Protein AF-0000000068241538 (afdb_homodimer)

Sequence (360 aa):
MLAVTTLAQPYRYSAAIHGCLETLEQGRDFLNTIGDDHYTYVAKPHVSSSIGQHFRHWLDIFHALCAAPNTVDYNQRRRGHPVELSRQVALKEIESLIAWLESDLLQSPQMAIDVVMEVSLSQTESCTFHSTLERELAFAALHANHHFAMAKVVTSLLNVQTPSDFGLAPATATFLRGNAMLAVTTLAQPYRYSAAIHGCLETLEQGRDFLNTIGDDHYTYVAKPHVSSSIGQHFRHWLDIFHALCAAPNTVDYNQRRRGHPVELSRQVALKEIESLIAWLESDLLQSPQMAIDVVMEVSLSQTESCTFHSTLERELAFAALHANHHFAMAKVVTSLLNVQTPSDFGLAPATATFLRGNA

Secondary structure (DSSP, 8-state):
-----------SS-HHHHHHHHHHHHHHHHHTTS-HHHHH---TTT-SS-HHHHHHHHHHHHHHHHT-SSEEETT---TT-GGGT-HHHHHHHHHHHHHHHHSGGG--TT-EEEEEEE--SSS--EEEEEEEHHHHHHHHHHHHHHHHHHHHHHHHHTT----TTTT--HHHHHHHHH--/-----------SS-HHHHHHHHHHHHHHHHHTTS-HHHHH---TTT-SS-HHHHHHHHHHHHHHHHH-SSEEETT---TT-GGGT-HHHHHHHHHHHHHHHHSGGG--TT-EEEEEEE--SSS--EEEEEEEHHHHHHHHHHHHHHHHHHHHHHHHHTT----TTTT--HHHHHHHHH--

Organism: Vibrio cholerae serotype O1 (strain ATCC 39315 / El Tor Inaba N16961) (NCBI:txid243277)

Solvent-accessible surface area (backbone atoms only — not comparable t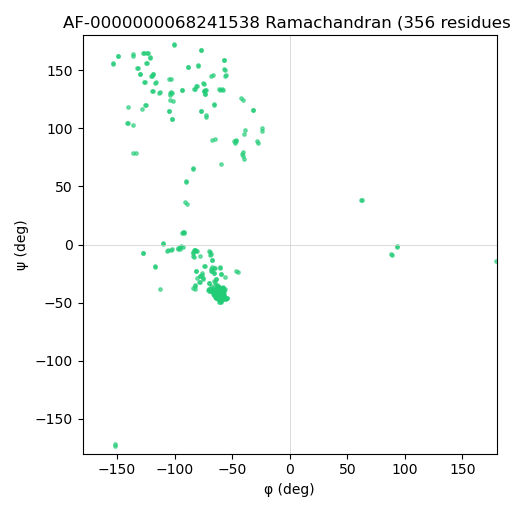o full-atom values): 19480 Å² total; per-residue (Å²): 132,78,79,72,71,75,70,72,76,78,58,99,49,56,64,44,56,48,19,34,47,54,46,48,48,42,53,48,55,49,57,72,63,55,53,59,70,59,32,54,40,55,54,69,88,48,38,92,59,20,40,14,50,40,51,41,56,41,50,35,46,51,51,31,56,72,68,38,85,52,60,27,52,64,67,60,68,70,79,87,42,65,38,32,66,29,65,66,50,41,48,53,50,45,52,52,49,49,53,52,68,71,34,74,82,60,75,55,45,77,39,70,30,33,39,33,38,49,40,23,65,91,47,86,41,75,46,79,29,63,38,19,49,38,43,49,42,45,47,42,36,54,51,35,32,57,40,37,45,53,36,48,31,50,32,40,76,66,72,45,80,69,64,88,64,58,42,64,48,22,56,57,41,41,52,51,60,70,73,96,134,77,79,71,71,75,70,75,76,79,58,99,47,56,64,44,56,47,19,34,47,54,45,47,48,44,53,48,55,50,58,72,64,55,53,57,70,59,32,53,39,56,55,69,88,47,38,92,60,21,40,15,50,41,50,39,56,42,50,34,47,53,50,28,54,72,74,25,78,51,59,24,51,64,67,60,68,69,80,88,42,66,38,33,66,30,64,66,50,42,46,52,50,47,52,52,49,49,52,53,69,71,34,75,82,60,74,53,46,77,38,67,23,35,38,32,38,49,40,23,67,91,47,85,41,75,45,79,32,61,39,19,48,37,45,50,42,44,47,42,36,54,51,36,31,58,41,36,45,53,37,47,31,51,31,40,76,66,72,44,79,69,64,91,64,58,42,63,47,23,56,58,42,41,52,51,60,69,74,96

pLDDT: mean 88.92, std 16.06, range [23.36, 98.81]

Foldseek 3Di:
DPPPPPPPPPPPADPLLVLLLVLLVLLLQQLVQDDLCQQQDAPPPVGDAGLQQLLQLLLLLLVQLLVFPAEGESPDGPPPPCSSRDSVVSNVSSVVSNCSSPDCVCVDQQAKHKYWDADDDVDGDIDIDIDTNSVSSNVSSLSSLVSQVVSVVSCVSVVGDGDPCGSPDPVNVVVVVVVD/DPPPPPPPPPPPADPLLVLLLVLLVLLLQQLVQDDLCQLQDAPPPVGDAGLQQLLQLLLLLLVQCLPDVAEGESPDGPPPPCSSRDSVVSNVSSVVSNVVSPDCVCVDQQAKHKYWDADDDVDGDIDIDIDTNSVSSNVSSLSSLVSQVVSVVSCVSVVGDGDPCGSPDPVNVVVVVVVD

Structure (mmCIF, N/CA/C/O backbone):
data_AF-0000000068241538-model_v1
#
loop_
_entity.id
_entity.type
_entity.pdbx_description
1 polymer 'DinB-like domain-containing protein'
#
loop_
_atom_site.group_PDB
_atom_site.id
_atom_site.type_symbol
_atom_site.label_atom_id
_atom_site.label_alt_id
_atom_site.label_comp_id
_atom_site.label_asym_id
_atom_site.label_entity_id
_atom_site.label_seq_id
_atom_site.pdbx_PDB_ins_code
_atom_site.Cartn_x
_atom_site.Cartn_y
_atom_site.Cartn_z
_atom_site.occupancy
_atom_site.B_iso_or_equiv
_atom_site.auth_seq_id
_atom_site.auth_comp_id
_atom_site.auth_asym_id
_atom_site.auth_atom_id
_atom_site.pdbx_PDB_model_num
ATOM 1 N N . MET A 1 1 ? -15.859 28.203 -30.297 1 23.36 1 MET A N 1
ATOM 2 C CA . MET A 1 1 ? -16.5 27.016 -29.719 1 23.36 1 MET A CA 1
ATOM 3 C C . MET A 1 1 ? -15.891 26.672 -28.375 1 23.36 1 MET A C 1
ATOM 5 O O . MET A 1 1 ? -14.703 26.359 -28.281 1 23.36 1 MET A O 1
ATOM 9 N N . LEU A 1 2 ? -16.438 27.203 -27.266 1 24.22 2 LEU A N 1
ATOM 10 C CA . LEU A 1 2 ? -15.906 27.203 -25.891 1 24.22 2 LEU A CA 1
ATOM 11 C C . LEU A 1 2 ? -15.898 25.797 -25.312 1 24.22 2 LEU A C 1
ATOM 13 O O . LEU A 1 2 ? -16.906 25.078 -25.391 1 24.22 2 LEU A O 1
ATOM 17 N N . ALA A 1 3 ? -14.836 25.109 -25.516 1 27.05 3 ALA A N 1
ATOM 18 C CA . ALA A 1 3 ? -14.719 23.75 -25 1 27.05 3 ALA A CA 1
ATOM 19 C C . ALA A 1 3 ? -15.289 23.656 -23.578 1 27.05 3 ALA A C 1
ATOM 21 O O . ALA A 1 3 ? -14.797 24.312 -22.656 1 27.05 3 ALA A O 1
ATOM 22 N N . VAL A 1 4 ? -16.641 23.609 -23.484 1 28.16 4 VAL A N 1
ATOM 23 C CA . VAL A 1 4 ? -17.359 23.422 -22.219 1 28.16 4 VAL A CA 1
ATOM 24 C C . VAL A 1 4 ? -16.75 22.25 -21.453 1 28.16 4 VAL A C 1
ATOM 26 O O . VAL A 1 4 ? -16.656 21.141 -21.969 1 28.16 4 VAL A O 1
ATOM 29 N N . THR A 1 5 ? -15.734 22.516 -20.625 1 31.16 5 THR A N 1
ATOM 30 C CA . THR A 1 5 ? -15.148 21.609 -19.656 1 31.16 5 THR A CA 1
ATOM 31 C C . THR A 1 5 ? -16.234 20.812 -18.953 1 31.16 5 THR A C 1
ATOM 33 O O . THR A 1 5 ? -17.172 21.375 -18.391 1 31.16 5 THR A O 1
ATOM 36 N N . THR A 1 6 ? -16.797 19.812 -19.625 1 34.31 6 THR A N 1
ATOM 37 C CA . THR A 1 6 ? -17.812 18.953 -19.031 1 34.31 6 THR A CA 1
ATOM 38 C C . THR A 1 6 ? -17.625 18.859 -17.516 1 34.31 6 THR A C 1
ATOM 40 O O . THR A 1 6 ? -16.562 18.484 -17.031 1 34.31 6 THR A O 1
ATOM 43 N N . LEU A 1 7 ? -18.188 19.703 -16.766 1 34.34 7 LEU A N 1
ATOM 44 C CA . LEU A 1 7 ? -18.25 19.812 -15.312 1 34.34 7 LEU A CA 1
ATOM 45 C C . LEU A 1 7 ? -18.406 18.453 -14.656 1 34.34 7 LEU A C 1
ATOM 47 O O . LEU A 1 7 ? -19.188 17.625 -15.125 1 34.34 7 LEU A O 1
ATOM 51 N N . ALA A 1 8 ? -17.406 17.859 -14.18 1 39.88 8 ALA A N 1
ATOM 52 C CA . ALA A 1 8 ? -17.453 16.719 -13.266 1 39.88 8 ALA A CA 1
ATOM 53 C C . ALA A 1 8 ? -18.766 16.688 -12.5 1 39.88 8 ALA A C 1
ATOM 55 O O . ALA A 1 8 ? -19.234 17.719 -12.008 1 39.88 8 ALA A O 1
ATOM 56 N N . GLN A 1 9 ? -19.781 15.984 -12.789 1 44.44 9 GLN A N 1
ATOM 57 C CA . GLN A 1 9 ? -21 15.867 -11.992 1 44.44 9 GLN A CA 1
ATOM 58 C C . GLN A 1 9 ? -20.703 15.992 -10.5 1 44.44 9 GLN A C 1
ATOM 60 O O . GLN A 1 9 ? -19.719 15.414 -10.016 1 44.44 9 GLN A O 1
ATOM 65 N N . PRO A 1 10 ? -21.156 16.969 -9.734 1 51.53 10 PRO A N 1
ATOM 66 C CA . PRO A 1 10 ? -20.953 17.234 -8.305 1 51.53 10 PRO A CA 1
ATOM 67 C C . PRO A 1 10 ? -21.156 15.992 -7.441 1 51.53 10 PRO A C 1
ATOM 69 O O . PRO A 1 10 ? -22.141 15.273 -7.609 1 51.53 10 PRO A O 1
ATOM 72 N N . TYR A 1 11 ? -20.156 15.227 -7.215 1 57.47 11 TYR A N 1
ATOM 73 C CA . TYR A 1 11 ? -20.328 14.141 -6.254 1 57.47 11 TYR A CA 1
ATOM 74 C C . TYR A 1 11 ? -21.109 14.609 -5.035 1 57.47 11 TYR A C 1
ATOM 76 O O . TYR A 1 11 ? -21 15.766 -4.621 1 57.47 11 TYR A O 1
ATOM 84 N N . ARG A 1 12 ? -22.172 13.906 -4.711 1 67.88 12 ARG A N 1
ATOM 85 C CA . ARG A 1 12 ? -22.859 14.141 -3.443 1 67.88 12 ARG A CA 1
ATOM 86 C C . ARG A 1 12 ? -21.875 14.227 -2.291 1 67.88 12 ARG A C 1
ATOM 88 O O . ARG A 1 12 ? -22.109 14.938 -1.311 1 67.88 12 ARG A O 1
ATOM 95 N N . TYR A 1 13 ? -20.656 13.555 -2.621 1 80.69 13 TYR A N 1
ATOM 96 C CA . TYR A 1 13 ? -19.625 13.484 -1.597 1 80.69 13 TYR A CA 1
ATOM 97 C C . TYR A 1 13 ? -18.312 14.07 -2.105 1 80.69 13 TYR A C 1
ATOM 99 O O . TYR A 1 13 ? -18.172 14.359 -3.297 1 80.69 13 TYR A O 1
ATOM 107 N N . SER A 1 14 ? -17.453 14.336 -1.224 1 86.06 14 SER A N 1
ATOM 108 C CA . SER A 1 14 ? -16.125 14.781 -1.662 1 86.06 14 SER A CA 1
ATOM 109 C C . SER A 1 14 ? -15.477 13.75 -2.582 1 86.06 14 SER A C 1
ATOM 111 O O . SER A 1 14 ? -15.875 12.586 -2.596 1 86.06 14 SER A O 1
ATOM 113 N N . ALA A 1 15 ? -14.531 14.117 -3.371 1 88.94 15 ALA A N 1
ATOM 114 C CA . ALA A 1 15 ? -13.82 13.227 -4.293 1 88.94 15 ALA A CA 1
ATOM 115 C C . ALA A 1 15 ? -13.141 12.094 -3.539 1 88.94 15 ALA A C 1
ATOM 117 O O . ALA A 1 15 ? -13.125 10.953 -4.008 1 88.94 15 ALA A O 1
ATOM 118 N N . ALA A 1 16 ? -12.562 12.391 -2.373 1 91 16 ALA A N 1
ATOM 119 C CA . ALA A 1 16 ? -11.898 11.383 -1.556 1 91 16 ALA A CA 1
ATOM 120 C C . ALA A 1 16 ? -12.883 10.312 -1.095 1 91 16 ALA A C 1
ATOM 122 O O . ALA A 1 16 ? -12.586 9.117 -1.146 1 91 16 ALA A O 1
ATOM 123 N N . ILE A 1 17 ? -14.039 10.758 -0.678 1 92.94 17 ILE A N 1
ATOM 124 C CA . ILE A 1 17 ? -15.07 9.836 -0.225 1 92.94 17 ILE A CA 1
ATOM 125 C C . ILE A 1 17 ? -15.57 9 -1.4 1 92.94 17 ILE A C 1
ATOM 127 O O . ILE A 1 17 ? -15.75 7.785 -1.273 1 92.94 17 ILE A O 1
ATOM 131 N N . HIS A 1 18 ? -15.75 9.625 -2.471 1 93.12 18 HIS A N 1
ATOM 132 C CA . HIS A 1 18 ? -16.172 8.906 -3.666 1 93.12 18 HIS A CA 1
ATOM 133 C C . HIS A 1 18 ? -15.18 7.816 -4.039 1 93.12 18 HIS A C 1
ATOM 135 O O . HIS A 1 18 ? -15.57 6.691 -4.359 1 93.12 18 HIS A O 1
ATOM 141 N N . GLY A 1 19 ? -13.883 8.133 -4.043 1 94.19 19 GLY A N 1
ATOM 142 C CA . GLY A 1 19 ? -12.844 7.148 -4.305 1 94.19 19 GLY A CA 1
ATOM 143 C C . GLY A 1 19 ? -12.891 5.969 -3.352 1 94.19 19 GLY A C 1
ATOM 144 O O . GLY A 1 19 ? -12.711 4.824 -3.766 1 94.19 19 GLY A O 1
ATOM 145 N N . CYS A 1 20 ? -13.172 6.219 -2.105 1 95.25 20 CYS A N 1
ATOM 146 C CA . CYS A 1 20 ? -13.297 5.16 -1.111 1 95.25 20 CYS A CA 1
ATOM 147 C C . CYS A 1 20 ? -14.484 4.254 -1.424 1 95.25 20 CYS A C 1
ATOM 149 O O . CYS A 1 20 ? -14.375 3.031 -1.327 1 95.25 20 CYS A O 1
ATOM 151 N N . LEU A 1 21 ? -15.562 4.926 -1.797 1 96 21 LEU A N 1
ATOM 152 C CA . LEU A 1 21 ? -16.75 4.156 -2.129 1 96 21 LEU A CA 1
ATOM 153 C C . LEU A 1 21 ? -16.484 3.227 -3.309 1 96 21 LEU A C 1
ATOM 155 O O . LEU A 1 21 ? -16.859 2.051 -3.27 1 96 21 LEU A O 1
ATOM 159 N N . GLU A 1 22 ? -15.836 3.691 -4.293 1 96.38 22 GLU A N 1
ATOM 160 C CA . GLU A 1 22 ? -15.5 2.863 -5.445 1 96.38 22 GLU A CA 1
ATOM 161 C C . GLU A 1 22 ? -14.617 1.687 -5.039 1 96.38 22 GLU A C 1
ATOM 163 O O . GLU A 1 22 ? -14.797 0.57 -5.531 1 96.38 22 GLU A O 1
ATOM 168 N N . THR A 1 23 ? -13.656 1.946 -4.168 1 97.31 23 THR A N 1
ATOM 169 C CA . THR A 1 23 ? -12.75 0.906 -3.699 1 97.31 23 THR A CA 1
ATOM 170 C C . THR A 1 23 ? -13.508 -0.166 -2.922 1 97.31 23 THR A C 1
ATOM 172 O O . THR A 1 23 ? -13.312 -1.361 -3.15 1 97.31 23 THR A O 1
ATOM 175 N N . LEU A 1 24 ? -14.398 0.297 -2.018 1 97.81 24 LEU A N 1
ATOM 176 C CA . LEU A 1 24 ? -15.18 -0.646 -1.23 1 97.81 24 LEU A CA 1
ATOM 177 C C . LEU A 1 24 ? -16.094 -1.475 -2.129 1 97.81 24 LEU A C 1
ATOM 179 O O . LEU A 1 24 ? -16.25 -2.682 -1.925 1 97.81 24 LEU A O 1
ATOM 183 N N . GLU A 1 25 ? -16.609 -0.883 -3.109 1 96.81 25 GLU A N 1
ATOM 184 C CA . GLU A 1 25 ? -17.484 -1.581 -4.055 1 96.81 25 GLU A CA 1
ATOM 185 C C . GLU A 1 25 ? -16.703 -2.615 -4.859 1 96.81 25 GLU A C 1
ATOM 187 O O . GLU A 1 25 ? -17.203 -3.705 -5.137 1 96.81 25 GLU A O 1
ATOM 192 N N . GLN A 1 26 ? -15.5 -2.33 -5.266 1 96.56 26 GLN A N 1
ATOM 193 C CA . GLN A 1 26 ? -14.641 -3.311 -5.918 1 96.56 26 GLN A CA 1
ATOM 194 C C . GLN A 1 26 ? -14.438 -4.539 -5.039 1 96.56 26 GLN A C 1
ATOM 196 O O . GLN A 1 26 ? -14.5 -5.672 -5.52 1 96.56 26 GLN A O 1
ATOM 201 N N . GLY A 1 27 ? -14.156 -4.223 -3.742 1 97.75 27 GLY A N 1
ATOM 202 C CA . GLY A 1 27 ? -13.992 -5.332 -2.814 1 97.75 27 GLY A CA 1
ATOM 203 C C . GLY A 1 27 ? -15.234 -6.203 -2.699 1 97.75 27 GLY A C 1
ATOM 204 O O . GLY A 1 27 ? -15.133 -7.43 -2.721 1 97.75 27 GLY A O 1
ATOM 205 N N . ARG A 1 28 ? -16.359 -5.5 -2.592 1 97.69 28 ARG A N 1
ATOM 206 C CA . ARG A 1 28 ? -17.625 -6.211 -2.506 1 97.69 28 ARG A CA 1
ATOM 207 C C . ARG A 1 28 ? -17.844 -7.078 -3.74 1 97.69 28 ARG A C 1
ATOM 209 O O . ARG A 1 28 ? -18.188 -8.258 -3.623 1 97.69 28 ARG A O 1
ATOM 216 N N . ASP A 1 29 ? -17.672 -6.539 -4.898 1 96.62 29 ASP A N 1
ATOM 217 C CA . ASP A 1 29 ? -17.891 -7.254 -6.148 1 96.62 29 ASP A CA 1
ATOM 218 C C . ASP A 1 29 ? -16.938 -8.438 -6.285 1 96.62 29 ASP A C 1
ATOM 220 O O . ASP A 1 29 ? -17.344 -9.516 -6.742 1 96.62 29 ASP A O 1
ATOM 224 N N . PHE A 1 30 ? -15.758 -8.258 -5.922 1 98 30 PHE A N 1
ATOM 225 C CA . PHE A 1 30 ? -14.758 -9.32 -5.957 1 98 30 PHE A CA 1
ATOM 226 C C . PHE A 1 30 ? -15.18 -10.492 -5.078 1 98 30 PHE A C 1
ATOM 228 O O . PHE A 1 30 ? -15.102 -11.648 -5.5 1 98 30 PHE A O 1
ATOM 235 N N . LEU A 1 31 ? -15.633 -10.188 -3.836 1 97.88 31 LEU A N 1
ATOM 236 C CA . LEU A 1 31 ? -16.016 -11.242 -2.895 1 97.88 31 LEU A CA 1
ATOM 237 C C . LEU A 1 31 ? -17.141 -12.094 -3.457 1 97.88 31 LEU A C 1
ATOM 239 O O . LEU A 1 31 ? -17.25 -13.281 -3.145 1 97.88 31 LEU A O 1
ATOM 243 N N . ASN A 1 32 ? -17.891 -11.484 -4.332 1 95.75 32 ASN A N 1
ATOM 244 C CA . ASN A 1 32 ? -19.031 -12.195 -4.918 1 95.75 32 ASN A CA 1
ATOM 245 C C . ASN A 1 32 ? -18.594 -13.102 -6.066 1 95.75 32 ASN A C 1
ATOM 247 O O . ASN A 1 32 ? -19.375 -13.922 -6.543 1 95.75 32 ASN A O 1
ATOM 251 N N . THR A 1 33 ? -17.359 -13.055 -6.453 1 95.56 33 THR A N 1
ATOM 252 C CA . THR A 1 33 ? -16.875 -13.844 -7.578 1 95.56 33 THR A CA 1
ATOM 253 C C . THR A 1 33 ? -16.094 -15.07 -7.09 1 95.56 33 THR A C 1
ATOM 255 O O . THR A 1 33 ? -15.727 -15.93 -7.883 1 95.56 33 THR A O 1
ATOM 258 N N . ILE A 1 34 ? -15.898 -15.195 -5.809 1 97.06 34 ILE A N 1
ATOM 259 C CA . ILE A 1 34 ? -15.109 -16.312 -5.301 1 97.06 34 ILE A CA 1
ATOM 260 C C . ILE A 1 34 ? -15.898 -17.062 -4.234 1 97.06 34 ILE A C 1
ATOM 262 O O . ILE A 1 34 ? -16.922 -16.578 -3.75 1 97.06 34 ILE A O 1
ATOM 266 N N . GLY A 1 35 ? -15.414 -18.297 -3.91 1 95.25 35 GLY A N 1
ATOM 267 C CA . GLY A 1 35 ? -16 -19.078 -2.836 1 95.25 35 GLY A CA 1
ATOM 268 C C . GLY A 1 35 ? -15.211 -19.016 -1.545 1 95.25 35 GLY A C 1
ATOM 269 O O . GLY A 1 35 ? -14.148 -18.391 -1.497 1 95.25 35 GLY A O 1
ATOM 270 N N . ASP A 1 36 ? -15.758 -19.562 -0.493 1 94.12 36 ASP A N 1
ATOM 271 C CA . ASP A 1 36 ? -15.117 -19.531 0.82 1 94.12 36 ASP A CA 1
ATOM 272 C C . ASP A 1 36 ? -13.789 -20.281 0.798 1 94.12 36 ASP A C 1
ATOM 274 O O . ASP A 1 36 ? -12.852 -19.922 1.507 1 94.12 36 ASP A O 1
ATOM 278 N N . ASP A 1 37 ? -13.719 -21.344 0.023 1 96.5 37 ASP A N 1
ATOM 279 C CA . ASP A 1 37 ? -12.484 -22.109 -0.085 1 96.5 37 ASP A CA 1
ATOM 280 C C . ASP A 1 37 ? -11.367 -21.25 -0.684 1 96.5 37 ASP A C 1
ATOM 282 O O . ASP A 1 37 ? -10.203 -21.359 -0.276 1 96.5 37 ASP A O 1
ATOM 286 N N . HIS A 1 38 ? -11.711 -20.391 -1.629 1 97.75 38 HIS A N 1
ATOM 287 C CA . HIS A 1 38 ? -10.75 -19.453 -2.201 1 97.75 38 HIS A CA 1
ATOM 288 C C . HIS A 1 38 ? -10.336 -18.406 -1.187 1 97.75 38 HIS A C 1
ATOM 290 O O . HIS A 1 38 ? -9.156 -18.062 -1.08 1 97.75 38 HIS A O 1
ATOM 296 N N . TYR A 1 39 ? -11.328 -17.984 -0.439 1 98.56 39 TYR A N 1
ATOM 297 C CA . TYR A 1 39 ? -11.172 -16.875 0.499 1 98.56 39 TYR A CA 1
ATOM 298 C C . TYR A 1 39 ? -10.164 -17.234 1.592 1 98.56 39 TYR A C 1
ATOM 300 O O . TYR A 1 39 ? -9.43 -16.375 2.066 1 98.56 39 TYR A O 1
ATOM 308 N N . THR A 1 40 ? -10.039 -18.516 1.949 1 98.31 40 THR A N 1
ATOM 309 C CA . THR A 1 40 ? -9.211 -18.922 3.08 1 98.31 40 THR A CA 1
ATOM 310 C C . THR A 1 40 ? -7.969 -19.656 2.6 1 98.31 40 THR A C 1
ATOM 312 O O . THR A 1 40 ? -7.117 -20.047 3.404 1 98.31 40 THR A O 1
ATOM 315 N N . TYR A 1 41 ? -7.828 -19.797 1.359 1 98.12 41 TYR A N 1
ATOM 316 C CA . TYR A 1 41 ? -6.719 -20.547 0.783 1 98.12 41 TYR A CA 1
ATOM 317 C C . TYR A 1 41 ? -5.422 -19.766 0.873 1 98.12 41 TYR A C 1
ATOM 319 O O . TYR A 1 41 ? -5.387 -18.578 0.546 1 98.12 41 TYR A O 1
ATOM 327 N N . VAL A 1 42 ? -4.395 -20.344 1.312 1 97.5 42 VAL A N 1
ATOM 328 C CA . VAL A 1 42 ? -3.059 -19.766 1.276 1 97.5 42 VAL A CA 1
ATOM 329 C C . VAL A 1 42 ? -2.236 -20.422 0.173 1 97.5 42 VAL A C 1
ATOM 331 O O . VAL A 1 42 ? -1.941 -21.625 0.241 1 97.5 42 VAL A O 1
ATOM 334 N N . ALA A 1 43 ? -1.863 -19.688 -0.825 1 95.88 43 ALA A N 1
ATOM 335 C CA . ALA A 1 43 ? -1.173 -20.203 -2.004 1 95.88 43 ALA A CA 1
ATOM 336 C C . ALA A 1 43 ? 0.329 -20.312 -1.756 1 95.88 43 ALA A C 1
ATOM 338 O O . ALA A 1 43 ? 1.127 -19.703 -2.465 1 95.88 43 ALA A O 1
ATOM 339 N N . LYS A 1 44 ? 0.77 -21.156 -0.863 1 94.5 44 LYS A N 1
ATOM 340 C CA . LYS A 1 44 ? 2.184 -21.422 -0.605 1 94.5 44 LYS A CA 1
ATOM 341 C C . LYS A 1 44 ? 2.842 -22.109 -1.793 1 94.5 44 LYS A C 1
ATOM 343 O O . LYS A 1 44 ? 2.215 -22.938 -2.463 1 94.5 44 LYS A O 1
ATOM 348 N N . PRO A 1 45 ? 4.113 -21.75 -1.973 1 94.19 45 PRO A N 1
ATOM 349 C CA . PRO A 1 45 ? 5.008 -20.859 -1.225 1 94.19 45 PRO A CA 1
ATOM 350 C C . PRO A 1 45 ? 4.992 -19.422 -1.75 1 94.19 45 PRO A C 1
ATOM 352 O O . PRO A 1 45 ? 5.797 -18.594 -1.318 1 94.19 45 PRO A O 1
ATOM 355 N N . HIS A 1 46 ? 4.055 -19.094 -2.645 1 94.75 46 HIS A N 1
ATOM 356 C CA . HIS A 1 46 ? 4.137 -17.844 -3.393 1 94.75 46 HIS A CA 1
ATOM 357 C C . HIS A 1 46 ? 3.604 -16.688 -2.572 1 94.75 46 HIS A C 1
ATOM 359 O O . HIS A 1 46 ? 4.086 -15.555 -2.699 1 94.75 46 HIS A O 1
ATOM 365 N N . VAL A 1 47 ? 2.572 -16.984 -1.786 1 93.62 47 VAL A N 1
ATOM 366 C CA . VAL A 1 47 ? 2.045 -15.984 -0.871 1 93.62 47 VAL A CA 1
ATOM 367 C C . VAL A 1 47 ? 1.865 -16.594 0.518 1 93.62 47 VAL A C 1
ATOM 369 O O . VAL A 1 47 ? 1.64 -17.797 0.65 1 93.62 47 VAL A O 1
ATOM 372 N N . SER A 1 48 ? 1.978 -15.703 1.533 1 92.56 48 SER A N 1
ATOM 373 C CA . SER A 1 48 ? 1.976 -16.219 2.896 1 92.56 48 SER A CA 1
ATOM 374 C C . SER A 1 48 ? 0.652 -15.938 3.598 1 92.56 48 SER A C 1
ATOM 376 O O . SER A 1 48 ? 0.427 -16.391 4.723 1 92.56 48 SER A O 1
ATOM 378 N N . SER A 1 49 ? -0.219 -15.227 2.973 1 95.75 49 SER A N 1
ATOM 379 C CA . SER A 1 49 ? -1.5 -14.867 3.57 1 95.75 49 SER A CA 1
ATOM 380 C C . SER A 1 49 ? -2.658 -15.18 2.629 1 95.75 49 SER A C 1
ATOM 382 O O . SER A 1 49 ? -2.5 -15.133 1.406 1 95.75 49 SER A O 1
ATOM 384 N N . SER A 1 50 ? -3.799 -15.547 3.191 1 98.25 50 SER A N 1
ATOM 385 C CA . SER A 1 50 ? -5.008 -15.789 2.412 1 98.25 50 SER A CA 1
ATOM 386 C C . SER A 1 50 ? -5.672 -14.484 1.993 1 98.25 50 SER A C 1
ATOM 388 O O . SER A 1 50 ? -5.309 -13.414 2.486 1 98.25 50 SER A O 1
ATOM 390 N N . ILE A 1 51 ? -6.602 -14.625 1.084 1 98.62 51 ILE A N 1
ATOM 391 C CA . ILE A 1 51 ? -7.41 -13.477 0.694 1 98.62 51 ILE A CA 1
ATOM 392 C C . ILE A 1 51 ? -8.109 -12.898 1.922 1 98.62 51 ILE A C 1
ATOM 394 O O . ILE A 1 51 ? -8.148 -11.68 2.111 1 98.62 51 ILE A O 1
ATOM 398 N N . GLY A 1 52 ? -8.664 -13.758 2.744 1 98.81 52 GLY A N 1
ATOM 399 C CA . GLY A 1 52 ? -9.336 -13.32 3.957 1 98.81 52 GLY A CA 1
ATOM 400 C C . GLY A 1 52 ? -8.445 -12.508 4.875 1 98.81 52 GLY A C 1
ATOM 401 O O . GLY A 1 52 ? -8.875 -11.492 5.434 1 98.81 52 GLY A O 1
ATOM 402 N N . GLN A 1 53 ? -7.207 -12.922 5.051 1 98.19 53 GLN A N 1
ATOM 403 C CA . GLN A 1 53 ? -6.254 -12.188 5.879 1 98.19 53 GLN A CA 1
ATOM 404 C C . GLN A 1 53 ? -5.93 -10.828 5.277 1 98.19 53 GLN A C 1
ATOM 406 O O . GLN A 1 53 ? -5.781 -9.836 6 1 98.19 53 GLN A O 1
ATOM 411 N N . HIS A 1 54 ? -5.797 -10.727 3.992 1 98.31 54 HIS A N 1
ATOM 412 C CA . HIS A 1 54 ? -5.598 -9.453 3.314 1 98.31 54 HIS A CA 1
ATOM 413 C C . HIS A 1 54 ? -6.805 -8.539 3.5 1 98.31 54 HIS A C 1
ATOM 415 O O . HIS A 1 54 ? -6.648 -7.34 3.74 1 98.31 54 HIS A O 1
ATOM 421 N N . PHE A 1 55 ? -8.039 -9.086 3.395 1 98.81 55 PHE A N 1
ATOM 422 C CA . PHE A 1 55 ? -9.242 -8.281 3.58 1 98.81 55 PHE A CA 1
ATOM 423 C C . PHE A 1 55 ? -9.344 -7.777 5.016 1 98.81 55 PHE A C 1
ATOM 425 O O . PHE A 1 55 ? -9.664 -6.613 5.246 1 98.81 55 PHE A O 1
ATOM 432 N N . ARG A 1 56 ? -9.047 -8.664 5.957 1 98.5 56 ARG A N 1
ATOM 433 C CA . ARG A 1 56 ? -9.016 -8.195 7.34 1 98.5 56 ARG A CA 1
ATOM 434 C C . ARG A 1 56 ? -8.086 -6.996 7.492 1 98.5 56 ARG A C 1
ATOM 436 O O . ARG A 1 56 ? -8.438 -6.004 8.133 1 98.5 56 ARG A O 1
ATOM 443 N N . HIS A 1 57 ? -6.93 -7.098 6.93 1 97.75 57 HIS A N 1
ATOM 444 C CA . HIS A 1 57 ? -5.883 -6.098 7.109 1 97.75 57 HIS A CA 1
ATOM 445 C C . HIS A 1 57 ? -6.328 -4.73 6.609 1 97.75 57 HIS A C 1
ATOM 447 O O . HIS A 1 57 ? -6.195 -3.73 7.32 1 97.75 57 HIS A O 1
ATOM 453 N N . TRP A 1 58 ? -6.875 -4.645 5.383 1 98.25 58 TRP A N 1
ATOM 454 C CA . TRP A 1 58 ? -7.23 -3.316 4.898 1 98.25 58 TRP A CA 1
ATOM 455 C C . TRP A 1 58 ? -8.547 -2.846 5.516 1 98.25 58 TRP A C 1
ATOM 457 O O . TRP A 1 58 ? -8.742 -1.646 5.73 1 98.25 58 TRP A O 1
ATOM 467 N N . LEU A 1 59 ? -9.5 -3.723 5.824 1 98.62 59 LEU A N 1
ATOM 468 C CA . LEU A 1 59 ? -10.711 -3.346 6.539 1 98.62 59 LEU A CA 1
ATOM 469 C C . LEU A 1 59 ? -10.383 -2.744 7.898 1 98.62 59 LEU A C 1
ATOM 471 O O . LEU A 1 59 ? -11.039 -1.802 8.344 1 98.62 59 LEU A O 1
ATOM 475 N N . ASP A 1 60 ? -9.375 -3.264 8.578 1 97.69 60 ASP A N 1
ATOM 476 C CA . ASP A 1 60 ? -8.953 -2.752 9.875 1 97.69 60 ASP A CA 1
ATOM 477 C C 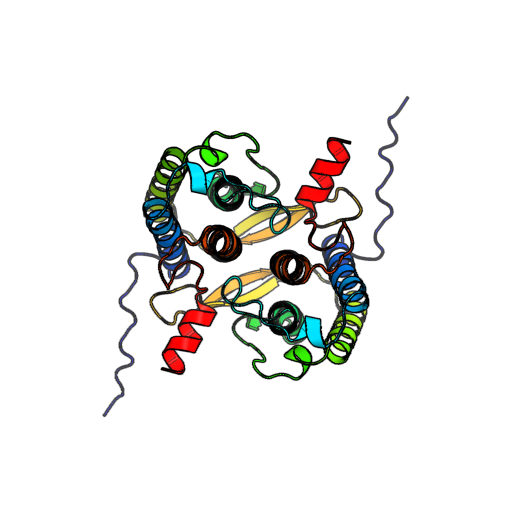. ASP A 1 60 ? -8.578 -1.275 9.789 1 97.69 60 ASP A C 1
ATOM 479 O O . ASP A 1 60 ? -8.789 -0.516 10.734 1 97.69 60 ASP A O 1
ATOM 483 N N . ILE A 1 61 ? -7.957 -0.858 8.719 1 97.31 61 ILE A N 1
ATOM 484 C CA . ILE A 1 61 ? -7.586 0.539 8.516 1 97.31 61 ILE A CA 1
ATOM 485 C C . ILE A 1 61 ? -8.844 1.404 8.477 1 97.31 61 ILE A C 1
ATOM 487 O O . ILE A 1 61 ? -8.922 2.432 9.156 1 97.31 61 ILE A O 1
ATOM 491 N N . PHE A 1 62 ? -9.883 0.993 7.711 1 96.81 62 PHE A N 1
ATOM 492 C CA . PHE A 1 62 ? -11.133 1.729 7.637 1 96.81 62 PHE A CA 1
ATOM 493 C C . PHE A 1 62 ? -11.828 1.758 8.992 1 96.81 62 PHE A C 1
ATOM 495 O O . PHE A 1 62 ? -12.375 2.787 9.398 1 96.81 62 PHE A O 1
ATOM 502 N N . HIS A 1 63 ? -11.781 0.626 9.688 1 96.12 63 HIS A N 1
ATOM 503 C CA . HIS A 1 63 ? -12.406 0.571 11.008 1 96.12 63 HIS A CA 1
ATOM 504 C C . HIS A 1 63 ? -11.727 1.529 11.977 1 96.12 63 HIS A C 1
ATOM 506 O O . HIS A 1 63 ? -12.391 2.16 12.805 1 96.12 63 HIS A O 1
ATOM 512 N N . ALA A 1 64 ? -10.414 1.577 11.898 1 95.44 64 ALA A N 1
ATOM 513 C CA . ALA A 1 64 ? -9.68 2.512 12.75 1 95.44 64 ALA A CA 1
ATOM 514 C C . ALA A 1 64 ? -10.094 3.953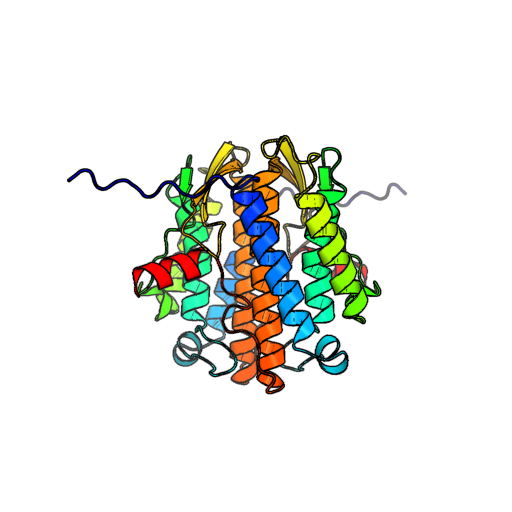 12.461 1 95.44 64 ALA A C 1
ATOM 516 O O . ALA A 1 64 ? -10.242 4.758 13.391 1 95.44 64 ALA A O 1
ATOM 517 N N . LEU A 1 65 ? -10.344 4.293 11.195 1 93.88 65 LEU A N 1
ATOM 518 C CA . LEU A 1 65 ? -10.766 5.633 10.805 1 93.88 65 LEU A CA 1
ATOM 519 C C . LEU A 1 65 ? -12.188 5.922 11.281 1 93.88 65 LEU A C 1
ATOM 521 O O . LEU A 1 65 ? -12.484 7.031 11.727 1 93.88 65 LEU A O 1
ATOM 525 N N . CYS A 1 66 ? -13.016 4.926 11.211 1 89.69 66 CYS A N 1
ATOM 526 C CA . CYS A 1 66 ? -14.406 5.062 11.641 1 89.69 66 CYS A CA 1
ATOM 527 C C . CYS A 1 66 ? -14.492 5.336 13.133 1 89.69 66 CYS A C 1
ATOM 529 O O . CYS A 1 66 ? -15.352 6.09 13.586 1 89.69 66 CYS A O 1
ATOM 531 N N . ALA A 1 67 ? -13.57 4.723 13.773 1 83.31 67 ALA A N 1
ATOM 532 C CA . ALA A 1 67 ? -13.609 4.844 15.234 1 83.31 67 ALA A CA 1
ATOM 533 C C . ALA A 1 67 ? -13.008 6.172 15.688 1 83.31 67 ALA A C 1
ATOM 535 O O . ALA A 1 67 ? -13.07 6.52 16.875 1 83.31 67 ALA A O 1
ATOM 536 N N . ALA A 1 68 ? -12.391 7.102 14.891 1 65.88 68 ALA A N 1
ATOM 537 C CA . ALA A 1 68 ? -11.398 8.164 15.008 1 65.88 68 ALA A CA 1
ATOM 538 C C . ALA A 1 68 ? -11.852 9.227 16 1 65.88 68 ALA A C 1
ATOM 540 O O . ALA A 1 68 ? -12.523 10.195 15.633 1 65.88 68 ALA A O 1
ATOM 541 N N . PRO A 1 69 ? -12.031 9.383 17.125 1 66.81 69 PRO A N 1
ATOM 542 C CA . PRO A 1 69 ? -12.289 10.633 17.844 1 66.81 69 PRO A CA 1
ATOM 543 C C . PRO A 1 69 ? -11.195 11.672 17.625 1 66.81 69 PRO A C 1
ATOM 545 O O . PRO A 1 69 ? -11.492 12.852 17.391 1 66.81 69 PRO A O 1
ATOM 548 N N . ASN A 1 70 ? -9.992 11.727 17.375 1 86.25 70 ASN A N 1
ATOM 549 C CA . ASN A 1 70 ? -8.922 12.695 17.141 1 86.25 70 ASN A CA 1
ATOM 550 C C . ASN A 1 70 ? -7.59 12 16.891 1 86.25 70 ASN A C 1
ATOM 552 O O . ASN A 1 70 ? -6.688 12.586 16.281 1 86.25 70 ASN A O 1
ATOM 556 N N . THR A 1 71 ? -7.531 10.594 17.234 1 93.94 71 THR A N 1
ATOM 557 C CA . THR A 1 71 ? -6.301 9.836 17.062 1 93.94 71 THR A CA 1
ATOM 558 C C . THR A 1 71 ? -6.602 8.43 16.531 1 93.94 71 THR A C 1
ATOM 560 O O . THR A 1 71 ? -7.301 7.656 17.188 1 93.94 71 THR A O 1
ATOM 563 N N . VAL A 1 72 ? -6.102 8.133 15.367 1 95.75 72 VAL A N 1
ATOM 564 C CA . VAL A 1 72 ? -6.32 6.848 14.703 1 95.75 72 VAL A CA 1
ATOM 565 C C . VAL A 1 72 ? -5.094 5.957 14.883 1 95.75 72 VAL A C 1
ATOM 567 O O . VAL A 1 72 ? -3.988 6.324 14.477 1 95.75 72 VAL A O 1
ATOM 570 N N . ASP A 1 73 ? -5.258 4.746 15.438 1 95.31 73 ASP A N 1
ATOM 571 C CA . ASP A 1 73 ? -4.156 3.807 15.625 1 95.31 73 ASP A CA 1
ATOM 572 C C . ASP A 1 73 ? -4.184 2.709 14.562 1 95.31 73 ASP A C 1
ATOM 574 O O . ASP A 1 73 ? -5 1.788 14.641 1 95.31 73 ASP A O 1
ATOM 578 N N . TYR A 1 74 ? -3.24 2.779 13.641 1 95.44 74 TYR A N 1
ATOM 579 C CA . TYR A 1 74 ? -3.199 1.821 12.539 1 95.44 74 TYR A CA 1
ATOM 580 C C . TYR A 1 74 ? -2.504 0.534 12.969 1 95.44 74 TYR A C 1
ATOM 582 O O . TYR A 1 74 ? -2.48 -0.443 12.211 1 95.44 74 TYR A O 1
ATOM 590 N N . ASN A 1 75 ? -1.993 0.5 14.141 1 91.31 75 ASN A N 1
ATOM 591 C CA . ASN A 1 75 ? -1.311 -0.702 14.609 1 91.31 75 ASN A CA 1
ATOM 592 C C . ASN A 1 75 ? -2.295 -1.725 15.164 1 91.31 75 ASN A C 1
ATOM 594 O O . ASN A 1 75 ? -1.933 -2.879 15.406 1 91.31 75 ASN A O 1
ATOM 598 N N . GLN A 1 76 ? -3.484 -1.314 15.328 1 86.31 76 GLN A N 1
ATOM 599 C CA . GLN A 1 76 ? -4.488 -2.238 15.852 1 86.31 76 GLN A CA 1
ATOM 600 C C . GLN A 1 76 ? -4.961 -3.201 14.766 1 86.31 76 GLN A C 1
ATOM 602 O O . GLN A 1 76 ? -5.52 -2.777 13.75 1 86.31 76 GLN A O 1
ATOM 607 N N . ARG A 1 77 ? -4.68 -4.441 14.93 1 89.19 77 ARG A N 1
ATOM 608 C CA . ARG A 1 77 ? -5.066 -5.496 14 1 89.19 77 ARG A CA 1
ATOM 609 C C . ARG A 1 77 ? -5.969 -6.523 14.672 1 89.19 77 ARG A C 1
ATOM 611 O O . ARG A 1 77 ? -5.656 -7.008 15.758 1 89.19 77 ARG A O 1
ATOM 618 N N . ARG A 1 78 ? -7.027 -6.824 14.016 1 92.81 78 ARG A N 1
ATOM 619 C CA . ARG A 1 78 ? -7.977 -7.805 14.539 1 92.81 78 ARG A CA 1
ATOM 620 C C . 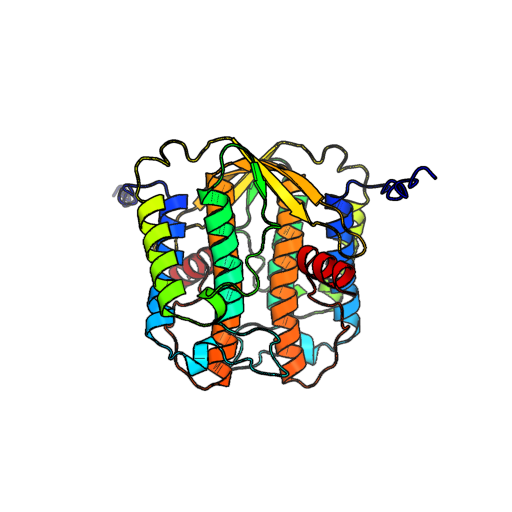ARG A 1 78 ? -7.625 -9.211 14.062 1 92.81 78 ARG A C 1
ATOM 622 O O . ARG A 1 78 ? -8.484 -9.922 13.539 1 92.81 78 ARG A O 1
ATOM 629 N N . ARG A 1 79 ? -6.383 -9.602 14.32 1 89.94 79 ARG A N 1
ATOM 630 C CA . ARG A 1 79 ? -5.953 -10.945 13.922 1 89.94 79 ARG A CA 1
ATOM 631 C C . ARG A 1 79 ? -6.828 -12.008 14.57 1 89.94 79 ARG A C 1
ATOM 633 O O . ARG A 1 79 ? -7.137 -11.93 15.766 1 89.94 79 ARG A O 1
ATOM 640 N N . GLY A 1 80 ? -7.242 -12.969 13.758 1 92.88 80 GLY A N 1
ATOM 641 C CA . GLY A 1 80 ? -8.109 -14.031 14.25 1 92.88 80 GLY A CA 1
ATOM 642 C C . GLY A 1 80 ? -9.586 -13.68 14.172 1 92.88 80 GLY A C 1
ATOM 643 O O . GLY A 1 80 ? -10.445 -14.531 14.422 1 92.88 80 GLY A O 1
ATOM 644 N N . HIS A 1 81 ? -9.883 -12.484 13.859 1 96.56 81 HIS A N 1
ATOM 645 C CA . HIS A 1 81 ? -11.266 -12.047 13.695 1 96.56 81 HIS A CA 1
ATOM 646 C C . HIS A 1 81 ? -11.992 -12.891 12.641 1 96.56 81 HIS A C 1
ATOM 648 O O . HIS A 1 81 ? -11.391 -13.297 11.648 1 96.56 81 HIS A O 1
ATOM 654 N N . PRO A 1 82 ? -13.32 -13.086 12.727 1 98.12 82 PRO A N 1
ATOM 655 C CA . PRO A 1 82 ? -14.078 -13.922 11.797 1 98.12 82 PRO A CA 1
ATOM 656 C C . PRO A 1 82 ? -13.992 -13.445 10.352 1 98.12 82 PRO A C 1
ATOM 658 O O . PRO A 1 82 ? -14.18 -14.227 9.422 1 98.12 82 PRO A O 1
ATOM 661 N N . VAL A 1 83 ? -13.641 -12.211 10.148 1 98.5 83 VAL A N 1
ATOM 662 C CA . VAL A 1 83 ? -13.578 -11.648 8.797 1 98.5 83 VAL A CA 1
ATOM 663 C C . VAL A 1 83 ? -12.484 -12.352 8 1 98.5 83 VAL A C 1
ATOM 665 O O . VAL A 1 83 ? -12.539 -12.391 6.77 1 98.5 83 VAL A O 1
ATOM 668 N N . GLU A 1 84 ? -11.523 -13 8.602 1 98.19 84 GLU A N 1
ATOM 669 C CA . GLU A 1 84 ? -10.461 -13.711 7.902 1 98.19 84 GLU A CA 1
ATOM 670 C C . GLU A 1 84 ? -10.977 -15.016 7.293 1 98.19 84 GLU A C 1
ATOM 672 O O . GLU A 1 84 ? -10.367 -15.555 6.367 1 98.19 84 GLU A O 1
ATOM 677 N N . LEU A 1 85 ? -12.109 -15.469 7.793 1 97.56 85 LEU A N 1
ATOM 678 C CA . LEU A 1 85 ? -12.531 -16.828 7.445 1 97.56 85 LEU A CA 1
ATOM 679 C C . LEU A 1 85 ? -13.852 -16.797 6.672 1 97.56 85 LEU A C 1
ATOM 681 O O . LEU A 1 85 ? -14.203 -17.781 6.012 1 97.56 85 LEU A O 1
ATOM 685 N N . SER A 1 86 ? -14.539 -15.672 6.809 1 97.88 86 SER A N 1
ATOM 686 C CA . SER A 1 86 ? -15.883 -15.633 6.246 1 97.88 86 SER A CA 1
ATOM 687 C C . SER A 1 86 ? -16.047 -14.461 5.289 1 97.88 86 SER A C 1
ATOM 689 O O . SER A 1 86 ? -16.016 -13.297 5.711 1 97.88 86 SER A O 1
ATOM 691 N N . ARG A 1 87 ? -16.359 -14.766 4.066 1 98.19 87 ARG A N 1
ATOM 692 C CA . ARG A 1 87 ? -16.656 -13.734 3.084 1 98.19 87 ARG A CA 1
ATOM 693 C C . ARG A 1 87 ? -17.875 -12.914 3.508 1 98.19 87 ARG A C 1
ATOM 695 O O . ARG A 1 87 ? -17.938 -11.703 3.283 1 98.19 87 ARG A O 1
ATOM 702 N N . GLN A 1 88 ? -18.828 -13.57 4.102 1 98.38 88 GLN A N 1
ATOM 703 C CA . GLN A 1 88 ? -20.047 -12.898 4.512 1 98.38 88 GLN A CA 1
ATOM 704 C C . GLN A 1 88 ? -19.766 -11.82 5.555 1 98.38 88 GLN A C 1
ATOM 706 O O . GLN A 1 88 ? -20.375 -10.75 5.523 1 98.38 88 GLN A O 1
ATOM 711 N N . VAL A 1 89 ? -18.906 -12.117 6.457 1 98.62 89 VAL A N 1
ATOM 712 C CA . VAL A 1 89 ? -18.531 -11.133 7.461 1 98.62 89 VAL A CA 1
ATOM 713 C C . VAL A 1 89 ? -17.844 -9.945 6.785 1 98.62 89 VAL A C 1
ATOM 715 O O . VAL A 1 89 ? -18.125 -8.789 7.113 1 98.62 89 VAL A O 1
ATOM 718 N N . ALA A 1 90 ? -16.953 -10.219 5.855 1 98.81 90 ALA A N 1
ATOM 719 C CA . ALA A 1 90 ? -16.281 -9.156 5.109 1 98.81 90 ALA A CA 1
ATOM 720 C C . ALA A 1 90 ? -17.297 -8.297 4.359 1 98.81 90 ALA A C 1
ATOM 722 O O . ALA A 1 90 ? -17.203 -7.066 4.371 1 98.81 90 ALA A O 1
ATOM 723 N N . LEU A 1 91 ? -18.25 -8.977 3.732 1 98.81 91 LEU A N 1
ATOM 724 C CA . LEU A 1 91 ? -19.281 -8.266 2.994 1 98.81 91 LEU A CA 1
ATOM 725 C C . LEU A 1 91 ? -20.078 -7.352 3.916 1 98.81 91 LEU A C 1
ATOM 727 O O . LEU A 1 91 ? -20.344 -6.199 3.57 1 98.81 91 LEU A O 1
ATOM 731 N N . LYS A 1 92 ? -20.422 -7.805 5.043 1 98.75 92 LYS A N 1
ATOM 732 C CA . LYS A 1 92 ? -21.172 -7.004 6.008 1 98.75 92 LYS A CA 1
ATOM 733 C C . LYS A 1 92 ? -20.359 -5.793 6.461 1 98.75 92 LYS A C 1
ATOM 735 O O . LYS A 1 92 ? -20.906 -4.695 6.594 1 98.75 92 LYS A O 1
ATOM 740 N N . GLU A 1 93 ? -19.109 -5.992 6.742 1 98.56 93 GLU A N 1
ATOM 741 C CA . GLU A 1 93 ? -18.25 -4.875 7.145 1 98.56 93 GLU A CA 1
ATOM 742 C C . GLU A 1 93 ? -18.141 -3.834 6.035 1 98.56 93 GLU A C 1
ATOM 744 O O . GLU A 1 93 ? -18.188 -2.631 6.301 1 98.56 93 GLU A O 1
ATOM 749 N N . ILE A 1 94 ? -17.984 -4.332 4.801 1 98.75 94 ILE A N 1
ATOM 750 C CA . ILE A 1 94 ? -17.891 -3.42 3.666 1 98.75 94 ILE A CA 1
ATOM 751 C C . ILE A 1 94 ? -19.172 -2.594 3.566 1 98.75 94 ILE A C 1
ATOM 753 O O . ILE A 1 94 ? -19.125 -1.374 3.398 1 98.75 94 ILE A O 1
ATOM 757 N N . GLU A 1 95 ? -20.312 -3.221 3.732 1 98.38 95 GLU A N 1
ATOM 758 C CA . GLU A 1 95 ? -21.594 -2.516 3.676 1 98.38 95 GLU A CA 1
ATOM 759 C C . GLU A 1 95 ? -21.703 -1.475 4.785 1 98.38 95 GLU A C 1
ATOM 761 O O . GLU A 1 95 ? -22.188 -0.368 4.559 1 98.38 95 GLU A O 1
ATOM 766 N N . SER A 1 96 ? -21.281 -1.814 5.918 1 97.62 96 SER A N 1
ATOM 767 C CA . SER A 1 96 ? -21.297 -0.88 7.039 1 97.62 96 SER A CA 1
ATOM 768 C C . SER A 1 96 ? -20.406 0.325 6.773 1 97.62 96 SER A C 1
ATOM 770 O O . SER A 1 96 ? -20.75 1.454 7.125 1 97.62 96 SER A O 1
ATOM 772 N N . LEU A 1 97 ? -19.266 0.074 6.215 1 96.75 97 LEU A N 1
ATOM 773 C CA . LEU A 1 97 ? -18.328 1.153 5.902 1 96.75 97 LEU A CA 1
ATOM 774 C C . LEU A 1 97 ? -18.891 2.062 4.816 1 96.75 97 LEU A C 1
ATOM 776 O O . LEU A 1 97 ? -18.734 3.283 4.875 1 96.75 97 LEU A O 1
ATOM 780 N N . ILE A 1 98 ? -19.531 1.457 3.797 1 96.69 98 ILE A N 1
ATOM 781 C CA . ILE A 1 98 ? -20.188 2.238 2.752 1 96.69 98 ILE A CA 1
ATOM 782 C C . ILE A 1 98 ? -21.25 3.15 3.373 1 96.69 98 ILE A C 1
ATOM 784 O O . ILE A 1 98 ? -21.297 4.348 3.08 1 96.69 98 ILE A O 1
ATOM 788 N N . ALA A 1 99 ? -22.031 2.641 4.293 1 95.12 99 ALA A N 1
ATOM 789 C CA . ALA A 1 99 ? -23.062 3.426 4.977 1 95.12 99 ALA A CA 1
ATOM 790 C C . ALA A 1 99 ? -22.438 4.551 5.793 1 95.12 99 ALA A C 1
ATOM 792 O O . ALA A 1 99 ? -22.953 5.668 5.82 1 95.12 99 ALA A O 1
ATOM 793 N N . TRP A 1 100 ? -21.359 4.273 6.398 1 92.94 100 TRP A N 1
ATOM 794 C CA . TRP A 1 100 ? -20.656 5.273 7.191 1 92.94 100 TRP A CA 1
ATOM 795 C C . TRP A 1 100 ? -20.156 6.414 6.312 1 92.94 100 TRP A C 1
ATOM 797 O O . TRP A 1 100 ? -20.359 7.59 6.637 1 92.94 100 TRP A O 1
ATOM 807 N N . LEU A 1 101 ? -19.562 6.062 5.207 1 92.5 101 LEU A N 1
ATOM 808 C CA . LEU A 1 101 ? -19.016 7.062 4.297 1 92.5 101 LEU A CA 1
ATOM 809 C C . LEU A 1 101 ? -20.125 7.918 3.693 1 92.5 101 LEU A C 1
ATOM 811 O O . LEU A 1 101 ? -19.922 9.102 3.416 1 92.5 101 LEU A O 1
ATOM 815 N N . GLU A 1 102 ? -21.25 7.34 3.516 1 90.31 102 GLU A N 1
ATOM 816 C CA . GLU A 1 102 ? -22.375 8.031 2.896 1 90.31 102 GLU A CA 1
ATOM 817 C C . GLU A 1 102 ? -23.141 8.859 3.922 1 90.31 102 GLU A C 1
ATOM 819 O O . GLU A 1 102 ? -24.016 9.656 3.559 1 90.31 102 GLU A O 1
ATOM 824 N N . SER A 1 103 ? -22.703 8.641 5.105 1 85.38 103 SER A N 1
ATOM 825 C CA . SER A 1 103 ? -23.438 9.352 6.156 1 85.38 103 SER A CA 1
ATOM 826 C C . SER A 1 103 ? -22.984 10.805 6.254 1 85.38 103 SER A C 1
ATOM 828 O O . SER A 1 103 ? -21.875 11.148 5.816 1 85.38 103 SER A O 1
ATOM 830 N N . ASP A 1 104 ? -23.828 11.664 6.734 1 68.5 104 ASP A N 1
ATOM 831 C CA . ASP A 1 104 ? -23.562 13.094 6.891 1 68.5 104 ASP A CA 1
ATOM 832 C C . ASP A 1 104 ? -22.531 13.344 7.988 1 68.5 104 ASP A C 1
ATOM 834 O O . ASP A 1 104 ? -22.094 14.477 8.188 1 68.5 104 ASP A O 1
ATOM 838 N N . LEU A 1 105 ? -22.188 12.391 8.617 1 61.75 105 LEU A N 1
ATOM 839 C CA . LEU A 1 105 ? -21.281 12.531 9.75 1 61.75 105 LEU A CA 1
ATOM 840 C C . LEU A 1 105 ? -19.891 12.93 9.281 1 61.75 105 LEU A C 1
ATOM 842 O O . LEU A 1 105 ? -19.109 13.477 10.062 1 61.75 105 LEU A O 1
ATOM 846 N N . LEU A 1 106 ? -19.625 12.664 8.039 1 65.75 106 LEU A N 1
ATOM 847 C CA . LEU A 1 106 ? -18.297 12.977 7.523 1 65.75 106 LEU A CA 1
ATOM 848 C C . LEU A 1 106 ? -18.25 14.398 6.969 1 65.75 106 LEU A C 1
ATOM 850 O O . LEU A 1 106 ? -17.422 14.703 6.105 1 65.75 106 LEU A O 1
ATOM 854 N N . GLN A 1 107 ? -18.953 15.281 7.559 1 61.28 107 GLN A N 1
ATOM 855 C CA . GLN A 1 107 ? -19.188 16.641 7.055 1 61.28 107 GLN A CA 1
ATOM 856 C C . GLN A 1 107 ? -17.906 17.469 7.109 1 61.28 107 GLN A C 1
ATOM 858 O O . GLN A 1 107 ? -17.828 18.531 6.492 1 61.28 107 GLN A O 1
ATOM 863 N N . SER A 1 108 ? -16.891 16.938 7.746 1 71.56 108 SER A N 1
ATOM 864 C CA . SER A 1 108 ? -15.68 17.766 7.676 1 71.56 108 SER A CA 1
ATOM 865 C C . SER A 1 108 ? -14.453 16.922 7.332 1 71.56 108 SER A C 1
ATOM 867 O O . SER A 1 108 ? -13.617 16.641 8.195 1 71.56 108 SER A O 1
ATOM 869 N N . PRO A 1 109 ? -14.352 16.609 6.043 1 69.88 109 PRO A N 1
ATOM 870 C CA . PRO A 1 109 ? -13.266 15.703 5.652 1 69.88 109 PRO A CA 1
ATOM 871 C C . PRO A 1 109 ? -11.883 16.344 5.824 1 69.88 109 PRO A C 1
ATOM 873 O O . PRO A 1 109 ? -10.883 15.625 5.914 1 69.88 109 PRO A O 1
ATOM 876 N N . GLN A 1 110 ? -11.859 17.594 6.012 1 79.69 110 GLN A N 1
ATOM 877 C CA . GLN A 1 110 ? -10.578 18.281 6.168 1 79.69 110 GLN A CA 1
ATOM 878 C C . GLN A 1 110 ? -10.18 18.375 7.637 1 79.69 110 GLN A C 1
ATOM 880 O O . GLN A 1 110 ? -9.164 18.984 7.973 1 79.69 110 GLN A O 1
ATOM 885 N N . MET A 1 111 ? -10.898 17.672 8.414 1 87.5 111 MET A N 1
ATOM 886 C CA . MET A 1 111 ? -10.602 17.656 9.844 1 87.5 111 MET A CA 1
ATOM 887 C C . MET A 1 111 ? -9.203 17.094 10.102 1 87.5 111 MET A C 1
ATOM 889 O O . MET A 1 111 ? -8.828 16.062 9.547 1 87.5 111 MET A O 1
ATOM 893 N N . ALA A 1 112 ? -8.508 17.797 10.945 1 92 112 ALA A N 1
ATOM 894 C CA . ALA A 1 112 ? -7.176 17.359 11.359 1 92 112 ALA A CA 1
ATOM 895 C C . ALA A 1 112 ? -7.266 16.172 12.305 1 92 112 ALA A C 1
ATOM 897 O O . ALA A 1 112 ? -8.078 16.172 13.234 1 92 112 ALA A O 1
ATOM 898 N N . ILE A 1 113 ? -6.48 15.211 12.016 1 94.31 113 ILE A N 1
ATOM 899 C CA . ILE A 1 113 ? -6.402 14.062 12.914 1 94.31 113 ILE A CA 1
ATOM 900 C C . ILE A 1 113 ? -4.945 13.656 13.109 1 94.31 113 ILE A C 1
ATOM 902 O O . ILE A 1 113 ? -4.07 14.078 12.352 1 94.31 113 ILE A O 1
ATOM 906 N N . ASP A 1 114 ? -4.738 12.883 14.18 1 96.19 114 ASP A N 1
ATOM 907 C CA . ASP A 1 114 ? -3.453 12.227 14.398 1 96.19 114 ASP A CA 1
ATOM 908 C C . ASP A 1 114 ? -3.531 10.742 14.047 1 96.19 114 ASP A C 1
ATOM 910 O O . ASP A 1 114 ? -4.559 10.102 14.281 1 96.19 114 ASP A O 1
ATOM 914 N N . VAL A 1 115 ? -2.445 10.266 13.469 1 96.75 115 VAL A N 1
ATOM 915 C CA . VAL A 1 115 ? -2.389 8.836 13.172 1 96.75 115 VAL A CA 1
ATOM 916 C C . VAL A 1 115 ? -1.134 8.234 13.789 1 96.75 115 VAL A C 1
ATOM 918 O O . VAL A 1 115 ? -0.071 8.859 13.797 1 96.75 115 VAL A O 1
ATOM 921 N N . VAL A 1 116 ? -1.293 7.043 14.344 1 96.38 116 VAL A N 1
ATOM 922 C CA . VAL A 1 116 ? -0.214 6.316 15.008 1 96.38 116 VAL A CA 1
ATOM 923 C C . VAL A 1 116 ? 0.129 5.059 14.211 1 96.38 116 VAL A C 1
ATOM 925 O O . VAL A 1 116 ? -0.765 4.316 13.797 1 96.38 116 VAL A O 1
ATOM 928 N N . MET A 1 117 ? 1.434 4.867 13.953 1 95.25 117 MET A N 1
ATOM 929 C CA . MET A 1 117 ? 1.845 3.656 13.25 1 95.25 117 MET A CA 1
ATOM 930 C C . MET A 1 117 ? 3.281 3.285 13.602 1 95.25 117 MET A C 1
ATOM 932 O O . MET A 1 117 ? 4.066 4.141 14.008 1 95.25 117 MET A O 1
ATOM 936 N N . GLU A 1 118 ? 3.602 2.002 13.453 1 95.12 118 GLU A N 1
ATOM 937 C CA . GLU A 1 118 ? 4.973 1.512 13.562 1 95.12 118 GLU A CA 1
ATOM 938 C C . GLU A 1 118 ? 5.789 1.873 12.328 1 95.12 118 GLU A C 1
ATOM 940 O O . GLU A 1 118 ? 5.297 1.767 11.203 1 95.12 118 GLU A O 1
ATOM 945 N N . VAL A 1 119 ? 7.074 2.301 12.586 1 94.75 119 VAL A N 1
ATOM 946 C CA . VAL A 1 119 ? 7.797 2.816 11.43 1 94.75 119 VAL A CA 1
ATOM 947 C C . VAL A 1 119 ? 9.141 2.105 11.297 1 94.75 119 VAL A C 1
ATOM 949 O O . VAL A 1 119 ? 9.836 2.252 10.289 1 94.75 119 VAL A O 1
ATOM 952 N N . SER A 1 120 ? 9.523 1.272 12.297 1 92.31 120 SER A N 1
ATOM 953 C CA . SER A 1 120 ? 10.852 0.675 12.289 1 92.31 120 SER A CA 1
ATOM 954 C C . SER A 1 120 ? 10.781 -0.844 12.18 1 92.31 120 SER A C 1
ATOM 956 O O . SER A 1 120 ? 9.93 -1.476 12.805 1 92.31 120 SER A O 1
ATOM 958 N N . LEU A 1 121 ? 11.664 -1.351 11.391 1 89.31 121 LEU A N 1
ATOM 959 C CA . LEU A 1 121 ? 11.773 -2.797 11.25 1 89.31 121 LEU A CA 1
ATOM 960 C C . LEU A 1 121 ? 12.602 -3.396 12.375 1 89.31 121 LEU A C 1
ATOM 962 O O . LEU A 1 121 ? 12.312 -4.496 12.852 1 89.31 121 LEU A O 1
ATOM 966 N N . SER A 1 122 ? 13.594 -2.715 12.742 1 88.94 122 SER A N 1
ATOM 967 C CA . SER A 1 122 ? 14.602 -3.277 13.633 1 88.94 122 SER A CA 1
ATOM 968 C C . SER A 1 122 ? 14.156 -3.221 15.094 1 88.94 122 SER A C 1
ATOM 970 O O . SER A 1 122 ? 14.656 -3.971 15.93 1 88.94 122 SER A O 1
ATOM 972 N N . GLN A 1 123 ? 13.234 -2.312 15.398 1 89.62 123 GLN A N 1
ATOM 973 C CA . GLN A 1 123 ? 12.727 -2.201 16.766 1 89.62 123 GLN A CA 1
ATOM 974 C C . GLN A 1 123 ? 11.281 -1.722 16.766 1 89.62 123 GLN A C 1
ATOM 976 O O . GLN A 1 123 ? 10.773 -1.23 15.758 1 89.62 123 GLN A O 1
ATOM 981 N N . THR A 1 124 ? 10.664 -1.96 17.922 1 89.31 124 THR A N 1
ATOM 982 C CA . THR A 1 124 ? 9.312 -1.433 18.094 1 89.31 124 THR A CA 1
ATOM 983 C C . THR A 1 124 ? 9.344 0.081 18.281 1 89.31 124 THR A C 1
ATOM 985 O O . THR A 1 124 ? 9.875 0.577 19.281 1 89.31 124 THR A O 1
ATOM 988 N N . GLU A 1 125 ? 8.875 0.777 17.281 1 91.44 125 GLU A N 1
ATOM 989 C CA . GLU A 1 125 ? 8.852 2.236 17.312 1 91.44 125 GLU A CA 1
ATOM 990 C C . GLU A 1 125 ? 7.562 2.785 16.703 1 91.44 125 GLU A C 1
ATOM 992 O O . GLU A 1 125 ? 7.434 2.881 15.484 1 91.44 125 GLU A O 1
ATOM 997 N N . SER A 1 126 ? 6.676 3.234 17.609 1 92.88 126 SER A N 1
ATOM 998 C CA . SER A 1 126 ? 5.434 3.857 17.156 1 92.88 126 SER A CA 1
ATOM 999 C C . SER A 1 126 ? 5.578 5.371 17.062 1 92.88 126 SER A C 1
ATOM 1001 O O . SER A 1 126 ? 6.152 6.008 17.953 1 92.88 126 SER A O 1
ATOM 1003 N N . CYS A 1 127 ? 5.145 5.957 15.961 1 94.38 127 CYS A N 1
ATOM 1004 C CA . CYS A 1 127 ? 5.168 7.398 15.75 1 94.38 127 CYS A CA 1
ATOM 1005 C C . CYS A 1 127 ? 3.758 7.945 15.555 1 94.38 127 CYS A C 1
ATOM 1007 O O . CYS A 1 127 ? 2.885 7.254 15.031 1 94.38 127 CYS A O 1
ATOM 1009 N N . THR A 1 128 ? 3.598 9.156 16.031 1 95.44 128 THR A N 1
ATOM 1010 C CA . THR A 1 128 ? 2.359 9.891 15.789 1 95.44 128 THR A CA 1
ATOM 1011 C C . THR A 1 128 ? 2.562 10.953 14.719 1 95.44 128 THR A C 1
ATOM 1013 O O . THR A 1 128 ? 3.506 11.75 14.797 1 95.44 128 THR A O 1
ATOM 1016 N N . PHE A 1 129 ? 1.715 10.977 13.727 1 96.19 129 PHE A N 1
ATOM 1017 C CA . PHE A 1 129 ? 1.793 11.938 12.633 1 96.19 129 PHE A CA 1
ATOM 1018 C C . PHE A 1 129 ? 0.53 12.789 12.562 1 96.19 129 PHE A C 1
ATOM 1020 O O . PHE A 1 129 ? -0.574 12.281 12.789 1 96.19 129 PHE A O 1
ATOM 1027 N N . HIS A 1 130 ? 0.731 14.062 12.188 1 95.25 130 HIS A N 1
ATOM 1028 C CA . HIS A 1 130 ? -0.409 14.922 11.883 1 95.25 130 HIS A CA 1
ATOM 1029 C C . HIS A 1 130 ? -0.898 14.688 10.453 1 95.25 130 HIS A C 1
ATOM 1031 O O . HIS A 1 130 ? -0.092 14.562 9.531 1 95.25 130 HIS A O 1
ATOM 1037 N N . SER A 1 131 ? -2.242 14.555 10.312 1 95.5 131 SER A N 1
ATOM 1038 C CA . SER A 1 131 ? -2.877 14.312 9.023 1 95.5 131 SER A CA 1
ATOM 1039 C C . SER A 1 131 ? -4.297 14.867 8.992 1 95.5 131 SER A C 1
ATOM 1041 O O . SER A 1 131 ? -4.637 15.758 9.766 1 95.5 131 SER A O 1
ATOM 1043 N N . THR A 1 132 ? -5 14.602 7.973 1 93.56 132 THR A N 1
ATOM 1044 C CA . THR A 1 132 ? -6.422 14.93 7.883 1 93.56 132 THR A CA 1
ATOM 1045 C C . THR A 1 132 ? -7.246 13.68 7.574 1 93.56 132 THR A C 1
ATOM 1047 O O . THR A 1 132 ? -6.719 12.695 7.059 1 93.56 132 THR A O 1
ATOM 1050 N N . LEU A 1 133 ? -8.461 13.742 7.93 1 92.69 133 LEU A N 1
ATOM 1051 C CA . LEU A 1 133 ? -9.344 12.617 7.668 1 92.69 133 LEU A CA 1
ATOM 1052 C C . LEU A 1 133 ? -9.391 12.297 6.176 1 92.69 133 LEU A C 1
ATOM 1054 O O . LEU A 1 133 ? -9.32 11.125 5.789 1 92.69 133 LEU A O 1
ATOM 1058 N N . GLU A 1 134 ? -9.477 13.234 5.352 1 93 134 GLU A N 1
ATOM 1059 C CA . GLU A 1 134 ? -9.57 13.008 3.912 1 93 134 GLU A CA 1
ATOM 1060 C C . GLU A 1 134 ? -8.297 12.367 3.369 1 93 134 GLU A C 1
ATOM 1062 O O . GLU A 1 134 ? -8.359 11.477 2.52 1 93 134 GLU A O 1
ATOM 1067 N N . ARG A 1 135 ? -7.141 12.844 3.85 1 95.75 135 ARG A N 1
ATOM 1068 C CA . ARG A 1 135 ? -5.883 12.242 3.436 1 95.75 135 ARG A CA 1
ATOM 1069 C C . ARG A 1 135 ? -5.824 10.766 3.834 1 95.75 135 ARG A C 1
ATOM 1071 O O . ARG A 1 135 ? -5.375 9.922 3.053 1 95.75 135 ARG A O 1
ATOM 1078 N N . GLU A 1 136 ? -6.332 10.516 5.004 1 96.31 136 GLU A N 1
ATOM 1079 C CA . GLU A 1 136 ? -6.25 9.148 5.504 1 96.31 136 GLU A CA 1
ATOM 1080 C C . GLU A 1 136 ? -7.297 8.258 4.844 1 96.31 136 GLU A C 1
ATOM 1082 O O . GLU A 1 136 ? -7.078 7.059 4.668 1 96.31 136 GLU A O 1
ATOM 1087 N N . LEU A 1 137 ? -8.383 8.883 4.426 1 94.94 137 LEU A N 1
ATOM 1088 C CA . LEU A 1 137 ? -9.32 8.133 3.605 1 94.94 137 LEU A CA 1
ATOM 1089 C C . LEU A 1 137 ? -8.695 7.738 2.273 1 94.94 137 LEU A C 1
ATOM 1091 O O . LEU A 1 137 ? -8.812 6.59 1.839 1 94.94 137 LEU A O 1
ATOM 1095 N N . ALA A 1 138 ? -7.996 8.625 1.661 1 96.38 138 ALA A N 1
ATOM 1096 C CA . ALA A 1 138 ? -7.293 8.328 0.417 1 96.38 138 ALA A CA 1
ATOM 1097 C C . ALA A 1 138 ? -6.223 7.262 0.637 1 96.38 138 ALA A C 1
ATOM 1099 O O . ALA A 1 138 ? -6.043 6.371 -0.196 1 96.38 138 ALA A O 1
ATOM 1100 N N . PHE A 1 139 ? -5.582 7.359 1.769 1 97.69 139 PHE A N 1
ATOM 1101 C CA . PHE A 1 139 ? -4.586 6.363 2.143 1 97.69 139 PHE A CA 1
ATOM 1102 C C . PHE A 1 139 ? -5.223 4.984 2.277 1 97.69 139 PHE A C 1
ATOM 1104 O O . PHE A 1 139 ? -4.676 3.992 1.794 1 97.69 139 PHE A O 1
ATOM 1111 N N . ALA A 1 140 ? -6.332 4.926 2.918 1 97.5 140 ALA A N 1
ATOM 1112 C CA . ALA A 1 140 ? -7.012 3.654 3.156 1 97.5 140 ALA A CA 1
ATOM 1113 C C . ALA A 1 140 ? -7.438 3.008 1.841 1 97.5 140 ALA A C 1
ATOM 1115 O O . ALA A 1 140 ? -7.293 1.796 1.664 1 97.5 140 ALA A O 1
ATOM 1116 N N . ALA A 1 141 ? -7.945 3.822 0.962 1 97.75 141 ALA A N 1
ATOM 1117 C CA . ALA A 1 141 ? -8.367 3.309 -0.34 1 97.75 141 ALA A CA 1
ATOM 1118 C C . ALA A 1 141 ? -7.172 2.771 -1.126 1 97.75 141 ALA A C 1
ATOM 1120 O O . ALA A 1 141 ? -7.242 1.688 -1.712 1 97.75 141 ALA A O 1
ATOM 1121 N N . LEU A 1 142 ? -6.098 3.516 -1.14 1 97.44 142 LEU A N 1
ATOM 1122 C CA . LEU A 1 142 ? -4.887 3.078 -1.825 1 97.44 142 LEU A CA 1
ATOM 1123 C C . LEU A 1 142 ? -4.344 1.796 -1.206 1 97.44 142 LEU A C 1
ATOM 1125 O O . LEU A 1 142 ? -3.928 0.881 -1.923 1 97.44 142 LEU A O 1
ATOM 1129 N N . HIS A 1 143 ? -4.34 1.732 0.14 1 98.06 143 HIS A N 1
ATOM 1130 C CA . HIS A 1 143 ? -3.896 0.545 0.862 1 98.06 143 HIS A CA 1
ATOM 1131 C C . HIS A 1 143 ? -4.715 -0.679 0.466 1 98.06 143 HIS A C 1
ATOM 1133 O O . HIS A 1 143 ? -4.156 -1.745 0.201 1 98.06 143 HIS A O 1
ATOM 1139 N N . ALA A 1 144 ? -6.004 -0.528 0.399 1 98.38 144 ALA A N 1
ATOM 1140 C CA . ALA A 1 144 ? -6.875 -1.623 -0.022 1 98.38 144 ALA A CA 1
ATOM 1141 C C . ALA A 1 144 ? -6.5 -2.115 -1.417 1 98.38 144 ALA A C 1
ATOM 1143 O O . ALA A 1 144 ? -6.453 -3.324 -1.663 1 98.38 144 ALA A O 1
ATOM 1144 N N . ASN A 1 145 ? -6.23 -1.206 -2.338 1 97.31 145 ASN A N 1
ATOM 1145 C CA . ASN A 1 145 ? -5.852 -1.573 -3.697 1 97.31 145 ASN A CA 1
ATOM 1146 C C . ASN A 1 145 ? -4.613 -2.467 -3.715 1 97.31 145 ASN A C 1
ATOM 1148 O O . ASN A 1 145 ? -4.527 -3.402 -4.512 1 97.31 145 ASN A O 1
ATOM 1152 N N . HIS A 1 146 ? -3.646 -2.184 -2.867 1 97.56 146 HIS A N 1
ATOM 1153 C CA . HIS A 1 146 ? -2.463 -3.031 -2.771 1 97.56 146 HIS A CA 1
ATOM 1154 C C . HIS A 1 146 ? -2.83 -4.445 -2.338 1 97.56 146 HIS A C 1
ATOM 1156 O O . HIS A 1 146 ? -2.271 -5.422 -2.844 1 97.56 146 HIS A O 1
ATOM 1162 N N . HIS A 1 147 ? -3.738 -4.57 -1.431 1 98.06 147 HIS A N 1
ATOM 1163 C CA . HIS A 1 147 ? -4.152 -5.891 -0.967 1 98.06 147 HIS A CA 1
ATOM 1164 C C . HIS A 1 147 ? -5.051 -6.574 -1.992 1 98.06 147 HIS A C 1
ATOM 1166 O O . HIS A 1 147 ? -5.047 -7.805 -2.105 1 98.06 147 HIS A O 1
ATOM 1172 N N . PHE A 1 148 ? -5.82 -5.77 -2.803 1 98.06 148 PHE A N 1
ATOM 1173 C CA . PHE A 1 148 ? -6.543 -6.336 -3.934 1 98.06 148 PHE A CA 1
ATOM 1174 C C . PHE A 1 148 ? -5.582 -6.969 -4.934 1 98.06 148 PHE A C 1
ATOM 1176 O O . PHE A 1 148 ? -5.855 -8.039 -5.477 1 98.06 148 PHE A O 1
ATOM 1183 N N . ALA A 1 149 ? -4.465 -6.316 -5.16 1 95.88 149 ALA A N 1
ATOM 1184 C CA . ALA A 1 149 ? -3.455 -6.859 -6.066 1 95.88 149 ALA A CA 1
ATOM 1185 C C . ALA A 1 149 ? -2.971 -8.227 -5.59 1 95.88 149 ALA A C 1
ATOM 1187 O O . ALA A 1 149 ? -2.789 -9.141 -6.395 1 95.88 149 ALA A O 1
ATOM 1188 N N . MET A 1 150 ? -2.799 -8.367 -4.285 1 96.94 150 MET A N 1
ATOM 1189 C CA . MET A 1 150 ? -2.359 -9.648 -3.73 1 96.94 150 MET A CA 1
ATOM 1190 C C . MET A 1 150 ? -3.457 -10.695 -3.854 1 96.94 150 MET A C 1
ATOM 1192 O O . MET A 1 150 ? -3.18 -11.859 -4.152 1 96.94 150 MET A O 1
ATOM 1196 N N . ALA A 1 151 ? -4.676 -10.297 -3.623 1 97.94 151 ALA A N 1
ATOM 1197 C CA . ALA A 1 151 ? -5.801 -11.211 -3.801 1 97.94 151 ALA A CA 1
ATOM 1198 C C . ALA A 1 151 ? -5.891 -11.695 -5.242 1 97.94 151 ALA A C 1
ATOM 1200 O O . ALA A 1 151 ? -6.184 -12.867 -5.492 1 97.94 151 ALA A O 1
ATOM 1201 N N . LYS A 1 152 ? -5.637 -10.805 -6.117 1 96.31 152 LYS A N 1
ATOM 1202 C CA . LYS A 1 152 ? -5.652 -11.164 -7.531 1 96.31 152 LYS A CA 1
ATOM 1203 C C . LYS A 1 152 ? -4.586 -12.211 -7.848 1 96.31 152 LYS A C 1
ATOM 1205 O O . LYS A 1 152 ? -4.812 -13.102 -8.672 1 96.31 152 LYS A O 1
ATOM 1210 N N . VAL A 1 153 ? -3.438 -12.141 -7.27 1 96.69 153 VAL A N 1
ATOM 1211 C CA . VAL A 1 153 ? -2.393 -13.148 -7.438 1 96.69 153 VAL A CA 1
ATOM 1212 C C . VAL A 1 153 ? -2.908 -14.508 -6.984 1 96.69 153 VAL A C 1
ATOM 1214 O O . VAL A 1 153 ? -2.748 -15.508 -7.691 1 96.69 153 VAL A O 1
ATOM 1217 N N . VAL A 1 154 ? -3.539 -14.508 -5.828 1 97.62 154 VAL A N 1
ATOM 1218 C CA . VAL A 1 154 ? -4.031 -15.766 -5.273 1 97.62 154 VAL A CA 1
ATOM 1219 C C . VAL A 1 154 ? -5.07 -16.375 -6.211 1 97.62 154 VAL A C 1
ATOM 1221 O O . VAL A 1 154 ? -5 -17.562 -6.539 1 97.62 154 VAL A O 1
ATOM 1224 N N . THR A 1 155 ? -5.961 -15.578 -6.684 1 97.31 155 THR A N 1
ATOM 1225 C CA . THR A 1 155 ? -7 -16.094 -7.566 1 97.31 155 THR A CA 1
ATOM 1226 C C . THR A 1 155 ? -6.398 -16.562 -8.891 1 97.31 155 THR A C 1
ATOM 1228 O O . THR A 1 155 ? -6.855 -17.547 -9.477 1 97.31 155 THR A O 1
ATOM 1231 N N . SER A 1 156 ? -5.438 -15.82 -9.367 1 96.31 156 SER A N 1
ATOM 1232 C CA . SER A 1 156 ? -4.754 -16.234 -10.586 1 96.31 156 SER A CA 1
ATOM 1233 C C . SER A 1 156 ? -4.105 -17.609 -10.414 1 96.31 156 SER A C 1
ATOM 1235 O O . SER A 1 156 ? -4.199 -18.453 -11.297 1 96.31 156 SER A O 1
ATOM 1237 N N . LEU A 1 157 ? -3.506 -17.875 -9.281 1 96.56 157 LEU A N 1
ATOM 1238 C CA . LEU A 1 157 ? -2.846 -19.141 -8.992 1 96.56 157 LEU A CA 1
ATOM 1239 C C . LEU A 1 157 ? -3.863 -20.266 -8.867 1 96.56 157 LEU A C 1
ATOM 1241 O O . LEU A 1 157 ? -3.537 -21.438 -9.102 1 96.56 157 LEU A O 1
ATOM 1245 N N . LEU A 1 158 ? -5.059 -19.891 -8.578 1 96.44 158 LEU A N 1
ATOM 1246 C CA . LEU A 1 158 ? -6.141 -20.844 -8.438 1 96.44 158 LEU A CA 1
ATOM 1247 C C . LEU A 1 158 ? -6.93 -20.984 -9.734 1 96.44 158 LEU A C 1
ATOM 1249 O O . LEU A 1 158 ? -7.898 -21.734 -9.805 1 96.44 158 LEU A O 1
ATOM 1253 N N . ASN A 1 159 ? -6.57 -20.203 -10.703 1 95.56 159 ASN A N 1
ATOM 1254 C CA . ASN A 1 159 ? -7.246 -20.172 -12 1 95.56 159 ASN A CA 1
ATOM 1255 C C . ASN A 1 159 ? -8.703 -19.734 -11.859 1 95.56 159 ASN A C 1
ATOM 1257 O O . ASN A 1 159 ? -9.594 -20.312 -12.477 1 95.56 159 ASN A O 1
ATOM 1261 N N . VAL A 1 160 ? -8.852 -18.812 -10.992 1 95.19 160 VAL A N 1
ATOM 1262 C CA . VAL A 1 160 ? -10.164 -18.188 -10.797 1 95.19 160 VAL A CA 1
ATOM 1263 C C . VAL A 1 160 ? -10.195 -16.828 -11.477 1 95.19 160 VAL A C 1
ATOM 1265 O O . VAL A 1 160 ? -9.297 -16 -11.266 1 95.19 160 VAL A O 1
ATOM 1268 N N . GLN A 1 161 ? -11.172 -16.578 -12.242 1 91.06 161 GLN A N 1
ATOM 1269 C CA . GLN A 1 161 ? -11.297 -15.297 -12.945 1 91.06 161 GLN A CA 1
ATOM 1270 C C . GLN A 1 161 ? -11.852 -14.219 -12.016 1 91.06 161 GLN A C 1
ATOM 1272 O O . GLN A 1 161 ? -12.75 -14.477 -11.219 1 91.06 161 GLN A O 1
ATOM 1277 N N . THR A 1 162 ? -11.25 -13.086 -12.094 1 90.56 162 THR A N 1
ATOM 1278 C CA . THR A 1 162 ? -11.711 -11.922 -11.352 1 90.56 162 THR A CA 1
ATOM 1279 C C . THR A 1 162 ? -12.047 -10.773 -12.297 1 90.56 162 THR A C 1
ATOM 1281 O O . THR A 1 162 ? -11.609 -10.766 -13.453 1 90.56 162 THR A O 1
ATOM 1284 N N . PRO A 1 163 ? -12.859 -9.797 -11.805 1 87.62 163 PRO A N 1
ATOM 1285 C CA . PRO A 1 163 ? -13.141 -8.633 -12.648 1 87.62 163 PRO A CA 1
ATOM 1286 C C . PRO A 1 163 ? -11.875 -7.918 -13.117 1 87.62 163 PRO A C 1
ATOM 1288 O O . PRO A 1 163 ? -10.898 -7.82 -12.359 1 87.62 163 PRO A O 1
ATOM 1291 N N . SER A 1 164 ? -11.961 -7.398 -14.328 1 80.94 164 SER A N 1
ATOM 1292 C CA . SER A 1 164 ? -10.781 -6.805 -14.953 1 80.94 164 SER A CA 1
ATOM 1293 C C . SER A 1 164 ? -10.328 -5.555 -14.203 1 80.94 164 SER A C 1
ATOM 1295 O O . SER A 1 164 ? -9.148 -5.223 -14.203 1 80.94 164 SER A O 1
ATOM 1297 N N . ASP A 1 165 ? -11.273 -4.969 -13.531 1 84 165 ASP A N 1
ATOM 1298 C CA . ASP A 1 165 ? -10.945 -3.701 -12.883 1 84 165 ASP A CA 1
ATOM 1299 C C . ASP A 1 165 ? -10.586 -3.908 -11.414 1 84 165 ASP A C 1
ATOM 1301 O O . ASP A 1 165 ? -10.203 -2.961 -10.727 1 84 165 ASP A O 1
ATOM 1305 N N . PHE A 1 166 ? -10.695 -5.16 -10.961 1 93.44 166 PHE A N 1
ATOM 1306 C CA . PHE A 1 166 ? -10.336 -5.434 -9.578 1 93.44 166 PHE A CA 1
ATOM 1307 C C . PHE A 1 166 ? -8.844 -5.203 -9.352 1 93.44 166 PHE A C 1
ATOM 1309 O O . PHE A 1 166 ? -8.008 -5.758 -10.07 1 93.44 166 PHE A O 1
ATOM 1316 N N . GLY A 1 167 ? -8.547 -4.32 -8.469 1 91.19 167 GLY A N 1
ATOM 1317 C CA . GLY A 1 167 ? -7.16 -4.039 -8.133 1 91.19 167 GLY A CA 1
ATOM 1318 C C . GLY A 1 167 ? -6.566 -2.896 -8.93 1 91.19 167 GLY A C 1
ATOM 1319 O O . GLY A 1 167 ? -5.402 -2.539 -8.742 1 91.19 167 GLY A O 1
ATOM 1320 N N . LEU A 1 168 ? -7.316 -2.354 -9.812 1 89.81 168 LEU A N 1
ATOM 1321 C CA . LEU A 1 168 ? -6.852 -1.207 -10.586 1 89.81 168 LEU A CA 1
ATOM 1322 C C . LEU A 1 168 ? -6.824 0.054 -9.727 1 89.81 168 LEU A C 1
ATOM 1324 O O . LEU A 1 168 ? -7.809 0.376 -9.062 1 89.81 168 LEU A O 1
ATOM 1328 N N . ALA A 1 169 ? -5.676 0.779 -9.742 1 90.69 169 ALA A N 1
ATOM 1329 C CA . ALA A 1 169 ? -5.547 2.02 -8.984 1 90.69 169 ALA A CA 1
ATOM 1330 C C . ALA A 1 169 ? -6.016 3.217 -9.805 1 90.69 169 ALA A C 1
ATOM 1332 O O . ALA A 1 169 ? -5.945 3.201 -11.031 1 90.69 169 ALA A O 1
ATOM 1333 N N . PRO A 1 170 ? -6.48 4.289 -9.156 1 91.69 170 PRO A N 1
ATOM 1334 C CA . PRO A 1 170 ? -7 5.473 -9.844 1 91.69 170 PRO A CA 1
ATOM 1335 C C . PRO A 1 170 ? -5.996 6.07 -10.82 1 91.69 170 PRO A C 1
ATOM 1337 O O . PRO A 1 170 ? -6.352 6.383 -11.961 1 91.69 170 PRO A O 1
ATOM 1340 N N . ALA A 1 171 ? -4.758 6.223 -10.383 1 89.38 171 ALA A N 1
ATOM 1341 C CA . ALA A 1 171 ? -3.762 6.824 -11.266 1 89.38 171 ALA A CA 1
ATOM 1342 C C . ALA A 1 171 ? -3.545 5.965 -12.508 1 89.38 171 ALA A C 1
ATOM 1344 O O . ALA A 1 171 ? -3.34 6.492 -13.609 1 89.38 171 ALA A O 1
ATOM 1345 N N . THR A 1 172 ? -3.537 4.641 -12.32 1 87.81 172 THR A N 1
ATOM 1346 C CA . THR A 1 172 ? -3.424 3.73 -13.453 1 87.81 172 THR A CA 1
ATOM 1347 C C . THR A 1 172 ? -4.648 3.84 -14.359 1 87.81 172 THR A C 1
ATOM 1349 O O . THR A 1 172 ? -4.523 3.873 -15.586 1 87.81 172 THR A O 1
ATOM 1352 N N . ALA A 1 173 ? -5.816 3.895 -13.781 1 88 173 ALA A N 1
ATOM 1353 C CA . ALA A 1 173 ? -7.051 4.051 -14.547 1 88 173 ALA A CA 1
ATOM 1354 C C . ALA A 1 173 ? -7.02 5.328 -15.383 1 88 173 ALA A C 1
ATOM 1356 O O . ALA A 1 173 ? -7.402 5.324 -16.547 1 88 173 ALA A O 1
ATOM 1357 N N . THR A 1 174 ? -6.559 6.395 -14.766 1 87.44 174 THR A N 1
ATOM 1358 C CA . THR A 1 174 ? -6.434 7.668 -15.461 1 87.44 174 THR A CA 1
ATOM 1359 C C . THR A 1 174 ? -5.488 7.543 -16.656 1 87.44 174 THR A C 1
ATOM 1361 O O . THR A 1 174 ? -5.793 8.016 -17.75 1 87.44 174 THR A O 1
ATOM 1364 N N . PHE A 1 175 ? -4.379 6.922 -16.453 1 85 175 PHE A N 1
ATOM 1365 C CA . PHE A 1 175 ? -3.396 6.719 -17.516 1 85 175 PHE A CA 1
ATOM 1366 C C . PHE A 1 175 ? -4 5.93 -18.672 1 85 175 PHE A C 1
ATOM 1368 O O . PHE A 1 175 ? -3.842 6.301 -19.828 1 85 175 PHE A O 1
ATOM 1375 N N . LEU A 1 176 ? -4.738 4.91 -18.328 1 84.31 176 LEU A N 1
ATOM 1376 C CA . LEU A 1 176 ? -5.328 4.039 -19.344 1 84.31 176 LEU A CA 1
ATOM 1377 C C . LEU A 1 176 ? -6.43 4.762 -20.109 1 84.31 176 LEU A C 1
ATOM 1379 O O . LEU A 1 176 ? -6.613 4.527 -21.297 1 84.31 176 LEU A O 1
ATOM 1383 N N . ARG A 1 177 ? -7.102 5.605 -19.453 1 83.06 177 ARG A N 1
ATOM 1384 C CA . ARG A 1 177 ? -8.141 6.395 -20.109 1 83.06 177 ARG A CA 1
ATOM 1385 C C . ARG A 1 177 ? -7.539 7.355 -21.125 1 83.06 177 ARG A C 1
ATOM 1387 O O . ARG A 1 177 ? -8.148 7.637 -22.172 1 83.06 177 ARG A O 1
ATOM 1394 N N . GLY A 1 178 ? -6.41 7.914 -20.781 1 76.94 178 GLY A N 1
ATOM 1395 C CA . GLY A 1 178 ? -5.766 8.844 -21.703 1 76.94 178 GLY A CA 1
ATOM 1396 C C . GLY A 1 178 ? -5.07 8.148 -22.859 1 76.94 178 GLY A C 1
ATOM 1397 O O . GLY A 1 178 ? -4.805 8.773 -23.891 1 76.94 178 GLY A O 1
ATOM 1398 N N . ASN A 1 179 ? -4.684 6.914 -22.672 1 64.94 179 ASN A N 1
ATOM 1399 C CA . ASN A 1 179 ? -4.016 6.176 -23.734 1 64.94 179 ASN A CA 1
ATOM 1400 C C . ASN A 1 179 ? -5 5.328 -24.547 1 64.94 179 ASN A C 1
ATOM 1402 O O . ASN A 1 179 ? -4.594 4.539 -25.406 1 64.94 179 ASN A O 1
ATOM 1406 N N . ALA A 1 180 ? -6.168 5.441 -24.109 1 48.94 180 ALA A N 1
ATOM 1407 C CA . ALA A 1 180 ? -7.172 4.785 -24.953 1 48.94 180 ALA A CA 1
ATOM 1408 C C . ALA A 1 180 ? -7.637 5.711 -26.078 1 48.94 180 ALA A C 1
ATOM 1410 O O . ALA A 1 180 ? -7.641 6.934 -25.922 1 48.94 180 ALA A O 1
ATOM 1411 N N . MET B 1 1 ? 13.57 -3.094 41.906 1 23.66 1 MET B N 1
ATOM 1412 C CA . MET B 1 1 ? 14.367 -3.244 40.688 1 23.66 1 MET B CA 1
ATOM 1413 C C . MET B 1 1 ? 13.734 -2.498 39.5 1 23.66 1 MET B C 1
ATOM 1415 O O . MET B 1 1 ? 12.617 -2.814 39.094 1 23.66 1 MET B O 1
ATOM 1419 N N . LEU B 1 2 ? 14.062 -1.206 39.312 1 23.73 2 LEU B N 1
ATOM 1420 C CA . LEU B 1 2 ? 13.445 -0.235 38.406 1 23.73 2 LEU B CA 1
ATOM 1421 C C . LEU B 1 2 ? 13.656 -0.632 36.969 1 23.73 2 LEU B C 1
ATOM 1423 O O . LEU B 1 2 ? 14.773 -0.943 36.562 1 23.73 2 LEU B O 1
ATOM 1427 N N . ALA B 1 3 ? 12.742 -1.372 36.438 1 27.2 3 ALA B N 1
ATOM 1428 C CA . ALA B 1 3 ? 12.844 -1.803 35.031 1 27.2 3 ALA B CA 1
ATOM 1429 C C . ALA B 1 3 ? 13.352 -0.669 34.156 1 27.2 3 ALA B C 1
ATOM 1431 O O . ALA B 1 3 ? 12.711 0.384 34.062 1 27.2 3 ALA B O 1
ATOM 1432 N N . VAL B 1 4 ? 14.664 -0.424 34.156 1 28.59 4 VAL B N 1
ATOM 1433 C CA . VAL B 1 4 ? 15.344 0.539 33.312 1 28.59 4 VAL B CA 1
ATOM 1434 C C . VAL B 1 4 ? 14.859 0.367 31.859 1 28.59 4 VAL B C 1
ATOM 1436 O O . VAL B 1 4 ? 14.93 -0.731 31.312 1 28.59 4 VAL B O 1
ATOM 1439 N N . THR B 1 5 ? 13.773 1.047 31.5 1 30.88 5 THR B N 1
ATOM 1440 C CA . THR B 1 5 ? 13.273 1.199 30.125 1 30.88 5 THR B CA 1
ATOM 1441 C C . THR B 1 5 ? 14.422 1.392 29.141 1 30.88 5 THR B C 1
ATOM 1443 O O . THR B 1 5 ? 15.242 2.299 29.312 1 30.88 5 THR B O 1
ATOM 1446 N N . THR B 1 6 ? 15.156 0.345 28.844 1 34.19 6 THR B N 1
ATOM 1447 C CA . THR B 1 6 ? 16.234 0.442 27.859 1 34.19 6 THR B CA 1
ATOM 1448 C C . THR B 1 6 ? 15.938 1.537 26.844 1 34.19 6 THR B C 1
ATOM 1450 O O . THR B 1 6 ? 14.891 1.52 26.188 1 34.19 6 THR B O 1
ATOM 1453 N N . LEU B 1 7 ? 16.281 2.721 27.062 1 34.12 7 LEU B N 1
ATOM 1454 C CA . LEU B 1 7 ? 16.203 3.924 26.234 1 34.12 7 LEU B CA 1
ATOM 1455 C C . LEU B 1 7 ? 16.547 3.607 24.781 1 34.12 7 LEU B C 1
ATOM 1457 O O . LEU B 1 7 ? 17.516 2.895 24.516 1 34.12 7 LEU B O 1
ATOM 1461 N N . ALA B 1 8 ? 15.648 3.367 23.938 1 40.28 8 ALA B N 1
ATOM 1462 C CA . ALA B 1 8 ? 15.828 3.344 22.484 1 40.28 8 ALA B CA 1
ATOM 1463 C C . ALA B 1 8 ? 17.031 4.195 22.078 1 40.28 8 ALA B C 1
ATOM 1465 O O . ALA B 1 8 ? 17.234 5.285 22.609 1 40.28 8 ALA B O 1
ATOM 1466 N N . GLN B 1 9 ? 18.188 3.752 21.797 1 44 9 GLN B N 1
ATOM 1467 C CA . GLN B 1 9 ? 19.312 4.535 21.297 1 44 9 GLN B CA 1
ATOM 1468 C C . GLN B 1 9 ? 18.828 5.691 20.422 1 44 9 GLN B C 1
ATOM 1470 O O . GLN B 1 9 ? 17.938 5.52 19.594 1 44 9 GLN B O 1
ATOM 1475 N N . PRO B 1 10 ? 19 6.988 20.734 1 51.75 10 PRO B N 1
ATOM 1476 C CA . PRO B 1 10 ? 18.594 8.203 20.016 1 51.75 10 PRO B CA 1
ATOM 1477 C C . PRO B 1 10 ? 18.938 8.141 18.531 1 51.75 10 PRO B C 1
ATOM 1479 O O . PRO B 1 10 ? 20.062 7.762 18.156 1 51.75 10 PRO B O 1
ATOM 1482 N N . TYR B 1 11 ? 18.094 7.668 17.719 1 57.44 11 TYR B N 1
ATOM 1483 C CA . TYR B 1 11 ? 18.359 7.766 16.281 1 57.44 11 TYR B CA 1
ATOM 1484 C C . TYR B 1 11 ? 18.953 9.133 15.93 1 57.44 11 TYR B C 1
ATOM 1486 O O . TYR B 1 11 ? 18.594 10.141 16.547 1 57.44 11 TYR B O 1
ATOM 1494 N N . ARG B 1 12 ? 20.109 9.141 15.297 1 67.56 12 ARG B N 1
ATOM 1495 C CA . ARG B 1 12 ? 20.641 10.375 14.727 1 67.56 12 ARG B CA 1
ATOM 1496 C C . ARG B 1 12 ? 19.547 11.133 13.969 1 67.56 12 ARG B C 1
ATOM 1498 O O . ARG B 1 12 ? 19.578 12.367 13.906 1 67.56 12 ARG B O 1
ATOM 1505 N N . TYR B 1 13 ? 18.516 10.242 13.555 1 80.38 13 TYR B N 1
ATOM 1506 C CA . TYR B 1 13 ? 17.422 10.797 12.758 1 80.38 13 TYR B CA 1
ATOM 1507 C C . TYR B 1 13 ? 16.078 10.531 13.422 1 80.38 13 TYR B C 1
ATOM 1509 O O . TYR B 1 13 ? 15.992 9.773 14.391 1 80.38 13 TYR B O 1
ATOM 1517 N N . SER B 1 14 ? 15.102 11.211 13 1 86.25 14 SER B N 1
ATOM 1518 C CA . SER B 1 14 ? 13.766 10.906 13.5 1 86.25 14 SER B CA 1
ATOM 1519 C C . SER B 1 14 ? 13.398 9.453 13.242 1 86.25 14 SER B C 1
ATOM 1521 O O . SER B 1 14 ? 14 8.797 12.383 1 86.25 14 SER B O 1
ATOM 1523 N N . ALA B 1 15 ? 12.477 8.898 13.945 1 89.12 15 ALA B N 1
ATOM 1524 C CA . ALA B 1 15 ? 12.023 7.52 13.781 1 89.12 15 ALA B CA 1
ATOM 1525 C C . ALA B 1 15 ? 11.5 7.277 12.367 1 89.12 15 ALA B C 1
ATOM 1527 O O . ALA B 1 15 ? 11.727 6.219 11.789 1 89.12 15 ALA B O 1
ATOM 1528 N N . ALA B 1 16 ? 10.773 8.25 11.82 1 91.06 16 ALA B N 1
ATOM 1529 C CA . ALA B 1 16 ? 10.227 8.141 10.469 1 91.06 16 ALA B CA 1
ATOM 1530 C C . ALA B 1 16 ? 11.352 8.016 9.438 1 91.06 16 ALA B C 1
ATOM 1532 O O . ALA B 1 16 ? 11.273 7.195 8.523 1 91.06 16 ALA B O 1
ATOM 1533 N N . ILE B 1 17 ? 12.359 8.828 9.609 1 92.94 17 ILE B N 1
ATOM 1534 C CA . ILE B 1 17 ? 13.5 8.797 8.703 1 92.94 17 ILE B CA 1
ATOM 1535 C C . ILE B 1 17 ? 14.234 7.465 8.844 1 92.94 17 ILE B C 1
ATOM 1537 O O . ILE B 1 17 ? 14.625 6.852 7.844 1 92.94 17 ILE B O 1
ATOM 1541 N N . HIS B 1 18 ? 14.406 7.059 10.016 1 93.19 18 HIS B N 1
ATOM 1542 C CA . HIS B 1 18 ? 15.055 5.773 10.25 1 93.19 18 HIS B CA 1
ATOM 1543 C C . HIS B 1 18 ? 14.305 4.637 9.562 1 93.19 18 HIS B C 1
ATOM 1545 O O . HIS B 1 18 ? 14.914 3.773 8.938 1 93.19 18 HIS B O 1
ATOM 1551 N N . GLY B 1 19 ? 12.969 4.598 9.711 1 94.19 19 GLY B N 1
ATOM 1552 C CA . GLY B 1 19 ? 12.156 3.604 9.023 1 94.19 19 GLY B CA 1
ATOM 1553 C C . GLY B 1 19 ? 12.328 3.623 7.52 1 94.19 19 GLY B C 1
ATOM 1554 O O . GLY B 1 19 ? 12.398 2.568 6.883 1 94.19 19 GLY B O 1
ATOM 1555 N N . CYS B 1 20 ? 12.453 4.781 6.949 1 95.31 20 CYS B N 1
ATOM 1556 C CA . CYS B 1 20 ? 12.688 4.918 5.516 1 95.31 20 CYS B CA 1
ATOM 1557 C C . CYS B 1 20 ? 14.039 4.34 5.121 1 95.31 20 CYS B C 1
ATOM 1559 O O . CYS B 1 20 ? 14.148 3.645 4.109 1 95.31 20 CYS B O 1
ATOM 1561 N N . LEU B 1 21 ? 15.008 4.66 5.965 1 96 21 LEU B N 1
ATOM 1562 C CA . LEU B 1 21 ? 16.344 4.152 5.688 1 96 21 LEU B CA 1
ATOM 1563 C C . LEU B 1 21 ? 16.359 2.627 5.695 1 96 21 LEU B C 1
ATOM 1565 O O . LEU B 1 21 ? 16.938 2.002 4.801 1 96 21 LEU B O 1
ATOM 1569 N N . GLU B 1 22 ? 15.727 2.043 6.621 1 96.38 22 GLU B N 1
ATOM 1570 C CA . GLU B 1 22 ? 15.641 0.586 6.688 1 96.38 22 GLU B CA 1
ATOM 1571 C C . GLU B 1 22 ? 14.953 0.017 5.449 1 96.38 22 GLU B C 1
ATOM 1573 O O . GLU B 1 22 ? 15.375 -1.012 4.914 1 96.38 22 GLU B O 1
ATOM 1578 N N . THR B 1 23 ? 13.883 0.664 5.016 1 97.31 23 THR B N 1
ATOM 1579 C CA . THR B 1 23 ? 13.141 0.221 3.844 1 97.31 23 THR B CA 1
ATOM 1580 C C . THR B 1 23 ? 14.008 0.298 2.592 1 97.31 23 THR B C 1
ATOM 1582 O O . THR B 1 23 ? 14.055 -0.646 1.801 1 97.31 23 THR B O 1
ATOM 1585 N N . LEU B 1 24 ? 14.719 1.438 2.453 1 97.81 24 LEU B N 1
ATOM 1586 C CA . LEU B 1 24 ? 15.594 1.607 1.297 1 97.81 24 LEU B CA 1
ATOM 1587 C C . LEU B 1 24 ? 16.719 0.575 1.308 1 97.81 24 LEU B C 1
ATOM 1589 O O . LEU B 1 24 ? 17.062 0.021 0.263 1 97.81 24 LEU B O 1
ATOM 1593 N N . GLU B 1 25 ? 17.203 0.276 2.424 1 96.81 25 GLU B N 1
ATOM 1594 C CA . GLU B 1 25 ? 18.266 -0.722 2.561 1 96.81 25 GLU B CA 1
ATOM 1595 C C . GLU B 1 25 ? 17.75 -2.117 2.211 1 96.81 25 GLU B C 1
ATOM 1597 O O . GLU B 1 25 ? 18.469 -2.906 1.59 1 96.81 25 GLU B O 1
ATOM 1602 N N . GLN B 1 26 ? 16.562 -2.469 2.584 1 96.56 26 GLN B N 1
ATOM 1603 C CA . GLN B 1 26 ? 15.945 -3.727 2.17 1 96.56 26 GLN B CA 1
ATOM 1604 C C . GLN B 1 26 ? 15.898 -3.84 0.648 1 96.56 26 GLN B C 1
ATOM 1606 O O . GLN B 1 26 ? 16.203 -4.895 0.089 1 96.56 26 GLN B O 1
ATOM 1611 N N . GLY B 1 27 ? 15.453 -2.697 0.045 1 97.75 27 GLY B N 1
ATOM 1612 C CA . GLY B 1 27 ? 15.414 -2.691 -1.408 1 97.75 27 GLY B CA 1
ATOM 1613 C C . GLY B 1 27 ? 16.781 -2.914 -2.043 1 97.75 27 GLY B C 1
ATOM 1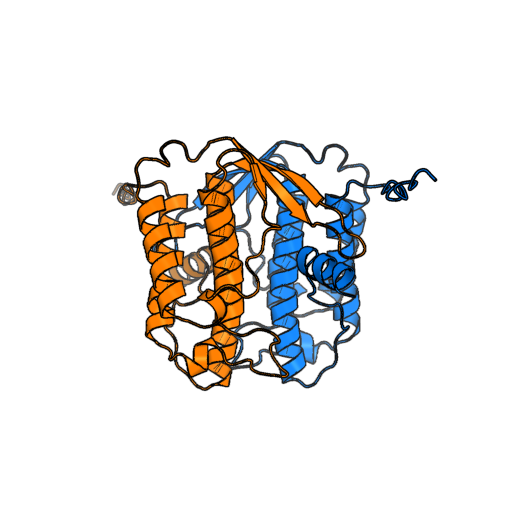614 O O . GLY B 1 27 ? 16.906 -3.705 -2.98 1 97.75 27 GLY B O 1
ATOM 1615 N N . ARG B 1 28 ? 17.734 -2.201 -1.467 1 97.75 28 ARG B N 1
ATOM 1616 C CA . ARG B 1 28 ? 19.109 -2.344 -1.957 1 97.75 28 ARG B CA 1
ATOM 1617 C C . ARG B 1 28 ? 19.594 -3.783 -1.82 1 97.75 28 ARG B C 1
ATOM 1619 O O . ARG B 1 28 ? 20.125 -4.359 -2.771 1 97.75 28 ARG B O 1
ATOM 1626 N N . ASP B 1 29 ? 19.422 -4.379 -0.69 1 96.69 29 ASP B N 1
ATOM 1627 C CA . ASP B 1 29 ? 19.875 -5.738 -0.426 1 96.69 29 ASP B CA 1
ATOM 1628 C C . ASP B 1 29 ? 19.172 -6.742 -1.33 1 96.69 29 ASP B C 1
ATOM 1630 O O . ASP B 1 29 ? 19.797 -7.684 -1.827 1 96.69 29 ASP B O 1
ATOM 1634 N N . PHE B 1 30 ? 17.938 -6.574 -1.529 1 98 30 PHE B N 1
ATOM 1635 C CA . PHE B 1 30 ? 17.156 -7.434 -2.408 1 98 30 PHE B CA 1
ATOM 1636 C C . PHE B 1 30 ? 17.703 -7.398 -3.83 1 98 30 PHE B C 1
ATOM 1638 O O . PHE B 1 30 ? 17.875 -8.445 -4.461 1 98 30 PHE B O 1
ATOM 1645 N N . LEU B 1 31 ? 17.984 -6.176 -4.344 1 97.88 31 LEU B N 1
ATOM 1646 C CA . LEU B 1 31 ? 18.469 -6.031 -5.715 1 97.88 31 LEU B CA 1
ATOM 1647 C C . LEU B 1 31 ? 19.781 -6.781 -5.918 1 97.88 31 LEU B C 1
ATOM 1649 O O . LEU B 1 31 ? 20.062 -7.25 -7.02 1 97.88 31 LEU B O 1
ATOM 1653 N N . ASN B 1 32 ? 20.484 -6.957 -4.832 1 95.88 32 ASN B N 1
ATOM 1654 C CA . ASN B 1 32 ? 21.766 -7.633 -4.91 1 95.88 32 ASN B CA 1
ATOM 1655 C C . ASN B 1 32 ? 21.609 -9.148 -4.91 1 95.88 32 ASN B C 1
ATOM 1657 O O . ASN B 1 32 ? 22.562 -9.883 -5.176 1 95.88 32 ASN B O 1
ATOM 1661 N N . THR B 1 33 ? 20.422 -9.641 -4.746 1 95.62 33 THR B N 1
ATOM 1662 C CA . THR B 1 33 ? 20.188 -11.078 -4.68 1 95.62 33 THR B CA 1
ATOM 1663 C C . THR B 1 33 ? 19.609 -11.586 -5.996 1 95.62 33 THR B C 1
ATOM 1665 O O . THR B 1 33 ? 19.453 -12.797 -6.188 1 95.62 33 THR B O 1
ATOM 1668 N N . ILE B 1 34 ? 19.328 -10.719 -6.914 1 97.06 34 ILE B N 1
ATOM 1669 C CA . ILE B 1 34 ? 18.703 -11.156 -8.156 1 97.06 34 ILE B CA 1
ATOM 1670 C C . ILE B 1 34 ? 19.516 -10.648 -9.344 1 97.06 34 ILE B C 1
ATOM 1672 O O . ILE B 1 34 ? 20.391 -9.797 -9.188 1 97.06 34 ILE B O 1
ATOM 1676 N N . GLY B 1 35 ? 19.234 -11.242 -10.539 1 95.19 35 GLY B N 1
ATOM 1677 C CA . GLY B 1 35 ? 19.859 -10.789 -11.773 1 95.19 35 GLY B CA 1
ATOM 1678 C C . GLY B 1 35 ? 18.953 -9.898 -12.609 1 95.19 35 GLY B C 1
ATOM 1679 O O . GLY B 1 35 ? 17.797 -9.68 -12.25 1 95.19 35 GLY B O 1
ATOM 1680 N N . ASP B 1 36 ? 19.484 -9.328 -13.648 1 94 36 ASP B N 1
ATOM 1681 C CA . ASP B 1 36 ? 18.75 -8.422 -14.516 1 94 36 ASP B CA 1
ATOM 1682 C C . ASP B 1 36 ? 17.578 -9.141 -15.195 1 94 36 ASP B C 1
ATOM 1684 O O . ASP B 1 36 ? 16.531 -8.547 -15.438 1 94 36 ASP B O 1
ATOM 1688 N N . ASP B 1 37 ? 17.781 -10.398 -15.531 1 96.5 37 ASP B N 1
ATOM 1689 C CA . ASP B 1 37 ? 16.719 -11.172 -16.156 1 96.5 37 ASP B CA 1
ATOM 1690 C C . ASP B 1 37 ? 15.523 -11.32 -15.219 1 96.5 37 ASP B C 1
ATOM 1692 O O . ASP B 1 37 ? 14.375 -11.281 -15.664 1 96.5 37 ASP B O 1
ATOM 1696 N N . HIS B 1 38 ? 15.789 -11.445 -13.922 1 97.75 38 HIS B N 1
ATOM 1697 C CA . HIS B 1 38 ? 14.727 -11.484 -12.93 1 97.75 38 HIS B CA 1
ATOM 1698 C C . HIS B 1 38 ? 14.047 -10.133 -12.781 1 97.75 38 HIS B C 1
ATOM 1700 O O . HIS B 1 38 ? 12.82 -10.047 -12.688 1 97.75 38 HIS B O 1
ATOM 1706 N N . TYR B 1 39 ? 14.867 -9.125 -12.859 1 98.5 39 TYR B N 1
ATOM 1707 C CA . TYR B 1 39 ? 14.43 -7.754 -12.625 1 98.5 39 TYR B CA 1
ATOM 1708 C C . TYR B 1 39 ? 13.414 -7.312 -13.672 1 98.5 39 TYR B C 1
ATOM 1710 O O . TYR B 1 39 ? 12.484 -6.562 -13.359 1 98.5 39 TYR B O 1
ATOM 1718 N N . THR B 1 40 ? 13.5 -7.848 -14.891 1 98.31 40 THR B N 1
ATOM 1719 C CA . THR B 1 40 ? 12.656 -7.379 -15.984 1 98.31 40 THR B CA 1
ATOM 1720 C C . THR B 1 40 ? 11.617 -8.43 -16.359 1 98.31 40 THR B C 1
ATOM 1722 O O . THR B 1 40 ? 10.789 -8.203 -17.234 1 98.31 40 THR B O 1
ATOM 1725 N N . TYR B 1 41 ? 11.617 -9.484 -15.688 1 98.12 41 TYR B N 1
ATOM 1726 C CA . TYR B 1 41 ? 10.711 -10.594 -16 1 98.12 41 TYR B CA 1
ATOM 1727 C C . TYR B 1 41 ? 9.289 -10.273 -15.562 1 98.12 41 TYR B C 1
ATOM 1729 O O . TYR B 1 41 ? 9.062 -9.805 -14.445 1 98.12 41 TYR B O 1
ATOM 1737 N N . VAL B 1 42 ? 8.359 -10.492 -16.391 1 97.5 42 VAL B N 1
ATOM 1738 C CA . VAL B 1 42 ? 6.945 -10.406 -16.047 1 97.5 42 VAL B CA 1
ATOM 1739 C C . VAL B 1 42 ? 6.355 -11.812 -15.922 1 97.5 42 VAL B C 1
ATOM 1741 O O . VAL B 1 42 ? 6.277 -12.539 -16.906 1 97.5 42 VAL B O 1
ATOM 1744 N N . ALA B 1 43 ? 5.945 -12.188 -14.75 1 95.88 43 ALA B N 1
ATOM 1745 C CA . ALA B 1 43 ? 5.465 -13.539 -14.461 1 95.88 43 ALA B CA 1
ATOM 1746 C C . ALA B 1 43 ? 3.99 -13.688 -14.828 1 95.88 43 ALA B C 1
ATOM 1748 O O . ALA B 1 43 ? 3.16 -14 -13.969 1 95.88 43 ALA B O 1
ATOM 1749 N N . LYS B 1 44 ? 3.65 -13.602 -16.078 1 94.5 44 LYS B N 1
ATOM 1750 C CA . LYS B 1 44 ? 2.287 -13.812 -16.562 1 94.5 44 LYS B CA 1
ATOM 1751 C C . LYS B 1 44 ? 1.866 -15.273 -16.406 1 94.5 44 LYS B C 1
ATOM 1753 O O . LYS B 1 44 ? 2.686 -16.172 -16.562 1 94.5 44 LYS B O 1
ATOM 1758 N N . PRO B 1 45 ? 0.573 -15.414 -16.109 1 94.19 45 PRO B N 1
ATOM 1759 C CA . PRO B 1 45 ? -0.527 -14.461 -15.984 1 94.19 45 PRO B CA 1
ATOM 1760 C C . PRO B 1 45 ? -0.723 -13.984 -14.539 1 94.19 45 PRO B C 1
ATOM 1762 O O . PRO B 1 45 ? -1.695 -13.281 -14.25 1 94.19 45 PRO B O 1
ATOM 1765 N N . HIS B 1 46 ? 0.21 -14.297 -13.641 1 94.75 46 HIS B N 1
ATOM 1766 C CA . HIS B 1 46 ? -0.028 -14.117 -12.211 1 94.75 46 HIS B CA 1
ATOM 1767 C C . HIS B 1 46 ? 0.213 -12.68 -11.789 1 94.75 46 HIS B C 1
ATOM 1769 O O . HIS B 1 46 ? -0.45 -12.172 -10.875 1 94.75 46 HIS B O 1
ATOM 1775 N N . VAL B 1 47 ? 1.202 -12.078 -12.445 1 93.69 47 VAL B N 1
ATOM 1776 C CA . VAL B 1 47 ? 1.456 -10.656 -12.203 1 93.69 47 VAL B CA 1
ATOM 1777 C C . VAL B 1 47 ? 1.613 -9.93 -13.531 1 93.69 47 VAL B C 1
ATOM 1779 O O . VAL B 1 47 ? 2.027 -10.523 -14.531 1 93.69 47 VAL B O 1
ATOM 1782 N N . SER B 1 48 ? 1.261 -8.617 -13.492 1 92.5 48 SER B N 1
ATOM 1783 C CA . SER B 1 48 ? 1.232 -7.879 -14.75 1 92.5 48 SER B CA 1
ATOM 1784 C C . SER B 1 48 ? 2.416 -6.926 -14.859 1 92.5 48 SER B C 1
ATOM 1786 O O . SER B 1 48 ? 2.621 -6.297 -15.898 1 92.5 48 SER B O 1
ATOM 1788 N N . SER B 1 49 ? 3.191 -6.812 -13.844 1 95.75 49 SER B N 1
ATOM 1789 C CA . SER B 1 49 ? 4.332 -5.902 -13.836 1 95.75 49 SER B CA 1
ATOM 1790 C C . SER B 1 49 ? 5.602 -6.609 -13.383 1 95.75 49 SER B C 1
ATOM 1792 O O . SER B 1 49 ? 5.543 -7.551 -12.594 1 95.75 49 SER B O 1
ATOM 1794 N N . SER B 1 50 ? 6.742 -6.199 -13.93 1 98.25 50 SER B N 1
ATOM 1795 C CA . SER B 1 50 ? 8.039 -6.727 -13.516 1 98.25 50 SER B CA 1
ATOM 1796 C C . SER B 1 50 ? 8.484 -6.125 -12.188 1 98.25 50 SER B C 1
ATOM 1798 O O . SER B 1 50 ? 7.895 -5.156 -11.711 1 98.25 50 SER B O 1
ATOM 1800 N N . ILE B 1 51 ? 9.5 -6.742 -11.633 1 98.62 51 ILE B N 1
ATOM 1801 C CA . ILE B 1 51 ? 10.125 -6.191 -10.438 1 98.62 51 ILE B CA 1
ATOM 1802 C C . ILE B 1 51 ? 10.602 -4.77 -10.711 1 98.62 51 ILE B C 1
ATOM 1804 O O . ILE B 1 51 ? 10.391 -3.869 -9.891 1 98.62 51 ILE B O 1
ATOM 1808 N N . GLY B 1 52 ? 11.227 -4.562 -11.859 1 98.75 52 GLY B N 1
ATOM 1809 C CA . GLY B 1 52 ? 11.703 -3.238 -12.227 1 98.75 52 GLY B CA 1
ATOM 1810 C C . GLY B 1 52 ? 10.594 -2.197 -12.266 1 98.75 52 GLY B C 1
ATOM 1811 O O . GLY B 1 52 ? 10.789 -1.067 -11.812 1 98.75 52 GLY B O 1
ATOM 1812 N N . GLN B 1 53 ? 9.445 -2.547 -12.797 1 98.12 53 GLN B N 1
ATOM 1813 C CA . GLN B 1 53 ? 8.305 -1.632 -12.844 1 98.12 53 GLN B CA 1
ATOM 1814 C C . GLN B 1 53 ? 7.793 -1.318 -11.438 1 98.12 53 GLN B C 1
ATOM 1816 O O . GLN B 1 53 ? 7.41 -0.183 -11.148 1 98.12 53 GLN B O 1
ATOM 1821 N N . HIS B 1 54 ? 7.762 -2.268 -10.562 1 98.31 54 HIS B N 1
ATOM 1822 C CA . HIS B 1 54 ? 7.395 -2.041 -9.164 1 98.31 54 HIS B CA 1
ATOM 1823 C C . HIS B 1 54 ? 8.398 -1.118 -8.477 1 98.31 54 HIS B C 1
ATOM 1825 O O . HIS B 1 54 ? 8.008 -0.225 -7.723 1 98.31 54 HIS B O 1
ATOM 1831 N N . PHE B 1 55 ? 9.711 -1.312 -8.719 1 98.81 55 PHE B N 1
ATOM 1832 C CA . PHE B 1 55 ? 10.734 -0.461 -8.125 1 98.81 55 PHE B CA 1
ATOM 1833 C C . PHE B 1 55 ? 10.617 0.97 -8.633 1 98.81 55 PHE B C 1
ATOM 1835 O O . PHE B 1 55 ? 10.703 1.923 -7.855 1 98.81 55 PHE B O 1
ATOM 1842 N N . ARG B 1 56 ? 10.398 1.098 -9.945 1 98.5 56 ARG B N 1
ATOM 1843 C CA . ARG B 1 56 ? 10.164 2.441 -10.461 1 98.5 56 ARG B CA 1
ATOM 1844 C C . ARG B 1 56 ? 9.023 3.127 -9.719 1 98.5 56 ARG B C 1
ATOM 1846 O O . ARG B 1 56 ? 9.141 4.293 -9.328 1 98.5 56 ARG B O 1
ATOM 1853 N N . HIS B 1 57 ? 7.957 2.424 -9.531 1 97.69 57 HIS B N 1
ATOM 1854 C CA . HIS B 1 57 ? 6.734 2.988 -8.977 1 97.69 57 HIS B CA 1
ATOM 1855 C C . HIS B 1 57 ? 6.969 3.525 -7.566 1 97.69 57 HIS B C 1
ATOM 1857 O O . HIS B 1 57 ? 6.598 4.66 -7.262 1 97.69 57 HIS B O 1
ATOM 1863 N N . TRP B 1 58 ? 7.59 2.732 -6.684 1 98.25 58 TRP B N 1
ATOM 1864 C CA . TRP B 1 58 ? 7.742 3.24 -5.324 1 98.25 58 TRP B CA 1
ATOM 1865 C C . TRP B 1 58 ? 8.883 4.242 -5.242 1 98.25 58 TRP B C 1
ATOM 1867 O O . TRP B 1 58 ? 8.844 5.18 -4.441 1 98.25 58 TRP B O 1
ATOM 1877 N N . LEU B 1 59 ? 9.953 4.117 -6.035 1 98.62 59 LEU B N 1
ATOM 1878 C CA . LEU B 1 59 ? 11.008 5.117 -6.094 1 98.62 59 LEU B CA 1
ATOM 1879 C C . LEU B 1 59 ? 10.461 6.469 -6.527 1 98.62 59 LEU B C 1
ATOM 1881 O O . LEU B 1 59 ? 10.891 7.512 -6.027 1 98.62 59 LEU B O 1
ATOM 1885 N N . ASP B 1 60 ? 9.508 6.477 -7.441 1 97.69 60 ASP B N 1
ATOM 1886 C CA . ASP B 1 60 ? 8.891 7.711 -7.91 1 97.69 60 ASP B CA 1
ATOM 1887 C C . ASP B 1 60 ? 8.258 8.484 -6.754 1 97.69 60 ASP B C 1
ATOM 1889 O O . ASP B 1 60 ? 8.25 9.719 -6.758 1 97.69 60 ASP B O 1
ATOM 1893 N N . ILE B 1 61 ? 7.676 7.812 -5.797 1 97.12 61 ILE B N 1
ATOM 1894 C CA . ILE B 1 61 ? 7.082 8.453 -4.629 1 97.12 61 ILE B CA 1
ATOM 1895 C C . ILE B 1 61 ? 8.164 9.188 -3.834 1 97.12 61 ILE B C 1
ATOM 1897 O O . ILE B 1 61 ? 7.992 10.352 -3.471 1 97.12 61 ILE B O 1
ATOM 1901 N N . PHE B 1 62 ? 9.305 8.539 -3.578 1 96.62 62 PHE B N 1
ATOM 1902 C CA . PHE B 1 62 ? 10.414 9.164 -2.861 1 96.62 62 PHE B CA 1
ATOM 1903 C C . PHE B 1 62 ? 10.961 10.352 -3.645 1 96.62 62 PHE B C 1
ATOM 1905 O O . PHE B 1 62 ? 11.266 11.391 -3.066 1 96.62 62 PHE B O 1
ATOM 1912 N N . HIS B 1 63 ? 11.07 10.172 -4.961 1 96.06 63 HIS B N 1
ATOM 1913 C CA . HIS B 1 63 ? 11.57 11.258 -5.793 1 96.06 63 HIS B CA 1
ATOM 1914 C C . HIS B 1 63 ? 10.648 12.469 -5.738 1 96.06 63 HIS B C 1
ATOM 1916 O O . HIS B 1 63 ? 11.109 13.609 -5.738 1 96.06 63 HIS B O 1
ATOM 1922 N N . ALA B 1 64 ? 9.352 12.203 -5.77 1 95.44 64 ALA B N 1
ATOM 1923 C CA . ALA B 1 64 ? 8.391 13.297 -5.66 1 95.44 64 ALA B CA 1
ATOM 1924 C C . ALA B 1 64 ? 8.562 14.055 -4.344 1 95.44 64 ALA B C 1
ATOM 1926 O O . ALA B 1 64 ? 8.484 15.281 -4.316 1 95.44 64 ALA B O 1
ATOM 1927 N N . LEU B 1 65 ? 8.852 13.359 -3.244 1 93.44 65 LEU B N 1
ATOM 1928 C CA . LEU B 1 65 ? 9.062 13.977 -1.938 1 93.44 65 LEU B CA 1
ATOM 1929 C C . LEU B 1 65 ? 10.344 14.797 -1.921 1 93.44 65 LEU B C 1
ATOM 1931 O O . LEU B 1 65 ? 10.383 15.883 -1.337 1 93.44 65 LEU B O 1
ATOM 1935 N N . CYS B 1 66 ? 11.344 14.352 -2.611 1 89.75 66 CYS B N 1
ATOM 1936 C CA . CYS B 1 66 ? 12.641 15.016 -2.672 1 89.75 66 CYS B CA 1
ATOM 1937 C C . CYS B 1 66 ? 12.547 16.312 -3.477 1 89.75 66 CYS B C 1
ATOM 1939 O O . CYS B 1 66 ? 13.203 17.297 -3.146 1 89.75 66 CYS B O 1
ATOM 1941 N N . ALA B 1 67 ? 11.805 16.328 -4.527 1 85.62 67 ALA B N 1
ATOM 1942 C CA . ALA B 1 67 ? 11.789 17.422 -5.492 1 85.62 67 ALA B CA 1
ATOM 1943 C C . ALA B 1 67 ? 10.93 18.578 -4.996 1 85.62 67 ALA B C 1
ATOM 1945 O O . ALA B 1 67 ? 11.102 19.719 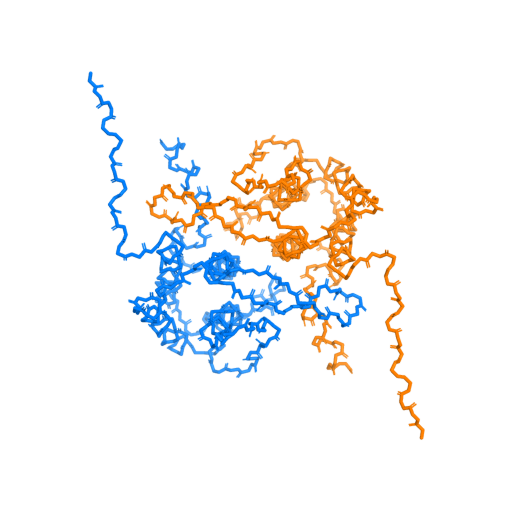-5.43 1 85.62 67 ALA B O 1
ATOM 1946 N N . ALA B 1 68 ? 9.836 18.375 -4.141 1 72.19 68 ALA B N 1
ATOM 1947 C CA . ALA B 1 68 ? 8.875 19.453 -3.902 1 72.19 68 ALA B CA 1
ATOM 1948 C C . ALA B 1 68 ? 8.516 19.547 -2.42 1 72.19 68 ALA B C 1
ATOM 1950 O O . ALA B 1 68 ? 7.59 18.891 -1.951 1 72.19 68 ALA B O 1
ATOM 1951 N N . PRO B 1 69 ? 9.195 20.594 -1.877 1 67.88 69 PRO B N 1
ATOM 1952 C CA . PRO B 1 69 ? 8.984 20.5 -0.431 1 67.88 69 PRO B CA 1
ATOM 1953 C C . PRO B 1 69 ? 7.613 21.016 -0.004 1 67.88 69 PRO B C 1
ATOM 1955 O O . PRO B 1 69 ? 7.133 20.688 1.081 1 67.88 69 PRO B O 1
ATOM 1958 N N . ASN B 1 70 ? 6.914 21.656 -0.939 1 86.69 70 ASN B N 1
ATOM 1959 C CA . ASN B 1 70 ? 5.668 22.172 -0.376 1 86.69 70 ASN B CA 1
ATOM 1960 C C . ASN B 1 70 ? 4.453 21.453 -0.967 1 86.69 70 ASN B C 1
ATOM 1962 O O . ASN B 1 70 ? 3.471 21.219 -0.265 1 86.69 70 ASN B O 1
ATOM 1966 N N . THR B 1 71 ? 4.555 21.172 -2.256 1 94.06 71 THR B N 1
ATOM 1967 C CA . THR B 1 71 ? 3.482 20.406 -2.898 1 94.06 71 THR B CA 1
ATOM 1968 C C . THR B 1 71 ? 4.043 19.219 -3.658 1 94.06 71 THR B C 1
ATOM 1970 O O . THR B 1 71 ? 4.785 19.375 -4.629 1 94.06 71 THR B O 1
ATOM 1973 N N . VAL B 1 72 ? 3.691 18.078 -3.246 1 95.81 72 VAL B N 1
ATOM 1974 C CA . VAL B 1 72 ? 4.195 16.828 -3.807 1 95.81 72 VAL B CA 1
ATOM 1975 C C . VAL B 1 72 ? 3.131 16.203 -4.703 1 95.81 72 VAL B C 1
ATOM 1977 O O . VAL B 1 72 ? 2.018 15.922 -4.258 1 95.81 72 VAL B O 1
ATOM 1980 N N . ASP B 1 73 ? 3.449 15.914 -5.973 1 95.56 73 ASP B N 1
ATOM 1981 C CA . ASP B 1 73 ? 2.523 15.281 -6.91 1 95.56 73 ASP B CA 1
ATOM 1982 C C . ASP B 1 73 ? 2.84 13.805 -7.086 1 95.56 73 ASP B C 1
ATOM 1984 O O . ASP B 1 73 ? 3.795 13.445 -7.777 1 95.56 73 ASP B O 1
ATOM 1988 N N . TYR B 1 74 ? 1.975 12.977 -6.516 1 95.38 74 TYR B N 1
ATOM 1989 C CA . TYR B 1 74 ? 2.205 11.531 -6.562 1 95.38 74 TYR B CA 1
ATOM 1990 C C . TYR B 1 74 ? 1.723 10.945 -7.883 1 95.38 74 TYR B C 1
ATOM 1992 O O . TYR B 1 74 ? 1.95 9.766 -8.164 1 95.38 74 TYR B O 1
ATOM 2000 N N . ASN B 1 75 ? 1.13 11.727 -8.695 1 91.5 75 ASN B N 1
ATOM 2001 C CA . ASN B 1 75 ? 0.642 11.227 -9.977 1 91.5 75 ASN B CA 1
ATOM 2002 C C . ASN B 1 75 ? 1.745 11.211 -11.031 1 91.5 75 ASN B C 1
ATOM 2004 O O . ASN B 1 75 ? 1.581 10.617 -12.102 1 91.5 75 ASN B O 1
ATOM 2008 N N . GLN B 1 76 ? 2.818 11.805 -10.711 1 86.31 76 GLN B N 1
ATOM 2009 C CA . GLN B 1 76 ? 3.926 11.82 -11.664 1 86.31 76 GLN B CA 1
ATOM 2010 C C . GLN B 1 76 ? 4.656 10.484 -11.68 1 86.31 76 GLN B C 1
ATOM 2012 O O . GLN B 1 76 ? 5.207 10.055 -10.664 1 86.31 76 GLN B O 1
ATOM 2017 N N . ARG B 1 77 ? 4.594 9.805 -12.758 1 89.25 77 ARG B N 1
ATOM 2018 C CA . ARG B 1 77 ? 5.242 8.516 -12.945 1 89.25 77 ARG B CA 1
ATOM 2019 C C . ARG B 1 77 ? 6.254 8.57 -14.094 1 89.25 77 ARG B C 1
ATOM 2021 O O . ARG B 1 77 ? 5.945 9.07 -15.172 1 89.25 77 ARG B O 1
ATOM 2028 N N . ARG B 1 78 ? 7.402 8.062 -13.82 1 92.88 78 ARG B N 1
ATOM 2029 C CA . ARG B 1 78 ? 8.461 8.031 -14.82 1 92.88 78 ARG B CA 1
ATOM 2030 C C . ARG B 1 78 ? 8.406 6.742 -15.633 1 92.88 78 ARG B C 1
ATOM 2032 O O . ARG B 1 78 ? 9.422 6.051 -15.781 1 92.88 78 ARG B O 1
ATOM 2039 N N . ARG B 1 79 ? 7.234 6.473 -16.203 1 89.94 79 ARG B N 1
ATOM 2040 C CA . ARG B 1 79 ? 7.086 5.27 -17.031 1 89.94 79 ARG B CA 1
ATOM 2041 C C . ARG B 1 79 ? 8.078 5.27 -18.188 1 89.94 79 ARG B C 1
ATOM 2043 O O . ARG B 1 79 ? 8.266 6.289 -18.844 1 89.94 79 ARG B O 1
ATOM 2050 N N . GLY B 1 80 ? 8.734 4.129 -18.359 1 92.81 80 GLY B N 1
ATOM 2051 C CA . GLY B 1 80 ? 9.734 4.008 -19.422 1 92.81 80 GLY B CA 1
ATOM 2052 C C . GLY B 1 80 ? 11.125 4.426 -18.969 1 92.81 80 GLY B C 1
ATOM 2053 O O . GLY B 1 80 ? 12.094 4.258 -19.703 1 92.81 80 GLY B O 1
ATOM 2054 N N . HIS B 1 81 ? 11.227 4.98 -17.828 1 96.56 81 HIS B N 1
ATOM 2055 C CA . HIS B 1 81 ? 12.516 5.371 -17.266 1 96.56 81 HIS B CA 1
ATOM 2056 C C . HIS B 1 81 ? 13.469 4.176 -17.188 1 96.56 81 HIS B C 1
ATOM 2058 O O . HIS B 1 81 ? 13.031 3.053 -16.922 1 96.56 81 HIS B O 1
ATOM 2064 N N . PRO B 1 82 ? 14.797 4.352 -17.281 1 98.12 82 PRO B N 1
ATOM 2065 C CA . PRO B 1 82 ? 15.773 3.262 -17.281 1 98.12 82 PRO B CA 1
ATOM 2066 C C . PRO B 1 82 ? 15.727 2.43 -15.992 1 98.12 82 PRO B C 1
ATOM 2068 O O . PRO B 1 82 ? 16.125 1.265 -15.992 1 98.12 82 PRO B O 1
ATOM 2071 N N . VAL B 1 83 ? 15.172 2.951 -14.938 1 98.5 83 VAL B N 1
ATOM 2072 C CA . VAL B 1 83 ? 15.125 2.25 -13.664 1 98.5 83 VAL B CA 1
ATOM 2073 C C . VAL B 1 83 ? 14.25 1.007 -13.789 1 98.5 83 VAL B C 1
ATOM 2075 O O . VAL B 1 83 ? 14.414 0.047 -13.031 1 98.5 83 VAL B O 1
ATOM 2078 N N . GLU B 1 84 ? 13.383 0.907 -14.742 1 98.19 84 GLU B N 1
ATOM 2079 C CA . GLU B 1 84 ? 12.531 -0.261 -14.938 1 98.19 84 GLU B CA 1
ATOM 2080 C C . GLU B 1 84 ? 13.32 -1.436 -15.508 1 98.19 84 GLU B C 1
ATOM 2082 O O . GLU B 1 84 ? 12.906 -2.59 -15.383 1 98.19 84 GLU B O 1
ATOM 2087 N N . LEU B 1 85 ? 14.469 -1.118 -16.078 1 97.56 85 LEU B N 1
ATOM 2088 C CA . LEU B 1 85 ? 15.156 -2.141 -16.859 1 97.56 85 LEU B CA 1
ATOM 2089 C C . LEU B 1 85 ? 16.516 -2.48 -16.234 1 97.56 85 LEU B C 1
ATOM 2091 O O . LEU B 1 85 ? 17.094 -3.523 -16.531 1 97.56 85 LEU B O 1
ATOM 2095 N N . SER B 1 86 ? 16.969 -1.562 -15.398 1 97.88 86 SER B N 1
ATOM 2096 C CA . SER B 1 86 ? 18.328 -1.726 -14.898 1 97.88 86 SER B CA 1
ATOM 2097 C C . SER B 1 86 ? 18.359 -1.707 -13.375 1 97.88 86 SER B C 1
ATOM 2099 O O . SER B 1 86 ? 18.094 -0.678 -12.75 1 97.88 86 SER B O 1
ATOM 2101 N N . ARG B 1 87 ? 18.828 -2.781 -12.797 1 98.19 87 ARG B N 1
ATOM 2102 C CA . ARG B 1 87 ? 19.031 -2.842 -11.352 1 98.19 87 ARG B CA 1
ATOM 2103 C C . ARG B 1 87 ? 20.031 -1.796 -10.891 1 98.19 87 ARG B C 1
ATOM 2105 O O . ARG B 1 87 ? 19.891 -1.214 -9.812 1 98.19 87 ARG B O 1
ATOM 2112 N N . GLN B 1 88 ? 21.016 -1.562 -11.695 1 98.38 88 GLN B N 1
ATOM 2113 C CA . GLN B 1 88 ? 22.078 -0.613 -11.336 1 98.38 88 GLN B CA 1
ATOM 2114 C C . GLN B 1 88 ? 21.516 0.799 -11.195 1 98.38 88 GLN B C 1
ATOM 2116 O O . GLN B 1 88 ? 21.906 1.545 -10.297 1 98.38 88 GLN B O 1
ATOM 2121 N N . VAL B 1 89 ? 20.641 1.149 -12.07 1 98.62 89 VAL B N 1
ATOM 2122 C CA . VAL B 1 89 ? 20 2.459 -11.984 1 98.62 89 VAL B CA 1
ATOM 2123 C C . VAL B 1 89 ? 19.172 2.547 -10.703 1 98.62 89 VAL B C 1
ATOM 2125 O O . VAL B 1 89 ? 19.219 3.559 -10 1 98.62 89 VAL B O 1
ATOM 2128 N N . ALA B 1 90 ? 18.438 1.494 -10.398 1 98.81 90 ALA B N 1
ATOM 2129 C CA . ALA B 1 90 ? 17.656 1.455 -9.164 1 98.81 90 ALA B CA 1
ATOM 2130 C C . ALA B 1 90 ? 18.547 1.592 -7.941 1 98.81 90 ALA B C 1
ATOM 2132 O O . ALA B 1 90 ? 18.234 2.342 -7.012 1 98.81 90 ALA B O 1
ATOM 2133 N N . LEU B 1 91 ? 19.656 0.865 -7.988 1 98.81 91 LEU B N 1
ATOM 2134 C CA . LEU B 1 91 ? 20.609 0.92 -6.887 1 98.81 91 LEU B CA 1
ATOM 2135 C C . LEU B 1 91 ? 21.141 2.336 -6.699 1 98.81 91 LEU B C 1
ATOM 2137 O O . LEU B 1 91 ? 21.234 2.828 -5.574 1 98.81 91 LEU B O 1
ATOM 2141 N N . LYS B 1 92 ? 21.469 2.986 -7.742 1 98.75 92 LYS B N 1
ATOM 2142 C CA . LYS B 1 92 ? 21.969 4.355 -7.676 1 98.75 92 LYS B CA 1
ATOM 2143 C C . LYS B 1 92 ? 20.922 5.301 -7.102 1 98.75 92 LYS B C 1
ATOM 2145 O O . LYS B 1 92 ? 21.234 6.176 -6.297 1 98.75 92 LYS B O 1
ATOM 2150 N N . GLU B 1 93 ? 19.703 5.16 -7.535 1 98.56 93 GLU B N 1
ATOM 2151 C CA . GLU B 1 93 ? 18.625 5.996 -7.004 1 98.56 93 GLU B CA 1
ATOM 2152 C C . GLU B 1 93 ? 18.438 5.766 -5.508 1 98.56 93 GLU B C 1
ATOM 2154 O O . GLU B 1 93 ? 18.234 6.719 -4.75 1 98.56 93 GLU B O 1
ATOM 2159 N N . ILE B 1 94 ? 18.469 4.488 -5.121 1 98.75 94 ILE B N 1
ATOM 2160 C CA . ILE B 1 94 ? 18.312 4.16 -3.705 1 98.75 94 ILE B CA 1
ATOM 2161 C C . ILE B 1 94 ? 19.438 4.82 -2.9 1 98.75 94 ILE B C 1
ATOM 2163 O O . ILE B 1 94 ? 19.172 5.434 -1.86 1 98.75 94 ILE B O 1
ATOM 2167 N N . GLU B 1 95 ? 20.656 4.773 -3.389 1 98.38 95 GLU B N 1
ATOM 2168 C CA . GLU B 1 95 ? 21.781 5.391 -2.703 1 98.38 95 GLU B CA 1
ATOM 2169 C C . GLU B 1 95 ? 21.594 6.902 -2.598 1 98.38 95 GLU B C 1
ATOM 2171 O O . GLU B 1 95 ? 21.906 7.5 -1.561 1 98.38 95 GLU B O 1
ATOM 2176 N N . SER B 1 96 ? 21.141 7.488 -3.627 1 97.56 96 SER B N 1
ATOM 2177 C CA . SER B 1 96 ? 20.906 8.93 -3.617 1 97.56 96 SER B CA 1
ATOM 2178 C C . SER B 1 96 ? 19.828 9.297 -2.598 1 97.56 96 SER B C 1
ATOM 2180 O O . SER B 1 96 ? 19.938 10.328 -1.926 1 97.56 96 SER B O 1
ATOM 2182 N N . LEU B 1 97 ? 18.812 8.516 -2.533 1 96.88 97 LEU B N 1
ATOM 2183 C CA . LEU B 1 97 ? 17.734 8.766 -1.586 1 96.88 97 LEU B CA 1
ATOM 2184 C C . LEU B 1 97 ? 18.219 8.594 -0.15 1 96.88 97 LEU B C 1
ATOM 2186 O O . LEU B 1 97 ? 17.828 9.359 0.737 1 96.88 97 LEU B O 1
ATOM 2190 N N . ILE B 1 98 ? 19.047 7.555 0.091 1 96.69 98 ILE B N 1
ATOM 2191 C CA . ILE B 1 98 ? 19.625 7.352 1.41 1 96.69 98 ILE B CA 1
ATOM 2192 C C . ILE B 1 98 ? 20.438 8.578 1.807 1 96.69 98 ILE B C 1
ATOM 2194 O O . ILE B 1 98 ? 20.297 9.102 2.916 1 96.69 98 ILE B O 1
ATOM 2198 N N . ALA B 1 99 ? 21.234 9.125 0.897 1 95.12 99 ALA B N 1
ATOM 2199 C CA . ALA B 1 99 ? 22.031 10.32 1.153 1 95.12 99 ALA B CA 1
ATOM 2200 C C . ALA B 1 99 ? 21.141 11.523 1.447 1 95.12 99 ALA B C 1
ATOM 2202 O O . ALA B 1 99 ? 21.438 12.328 2.334 1 95.12 99 ALA B O 1
ATOM 2203 N N . TRP B 1 100 ? 20.078 11.617 0.747 1 92.94 100 TRP B N 1
ATOM 2204 C CA . TRP B 1 100 ? 19.141 12.711 0.952 1 92.94 100 TRP B CA 1
ATOM 2205 C C . TRP B 1 100 ? 18.516 12.641 2.346 1 92.94 100 TRP B C 1
ATOM 2207 O O . TRP B 1 100 ? 18.469 13.648 3.059 1 92.94 100 TRP B O 1
ATOM 2217 N N . LEU B 1 101 ? 18.094 11.477 2.73 1 92.75 101 LEU B N 1
ATOM 2218 C CA . LEU B 1 101 ? 17.469 11.289 4.031 1 92.75 101 LEU B CA 1
ATOM 2219 C C . LEU B 1 101 ? 18.453 11.555 5.164 1 92.75 101 LEU B C 1
ATOM 2221 O O . LEU B 1 101 ? 18.062 12.031 6.23 1 92.75 101 LEU B O 1
ATOM 2225 N N . GLU B 1 102 ? 19.672 11.266 4.93 1 90.38 102 GLU B N 1
ATOM 2226 C CA . GLU B 1 102 ? 20.703 11.422 5.953 1 90.38 102 GLU B CA 1
ATOM 2227 C C . GLU B 1 102 ? 21.219 12.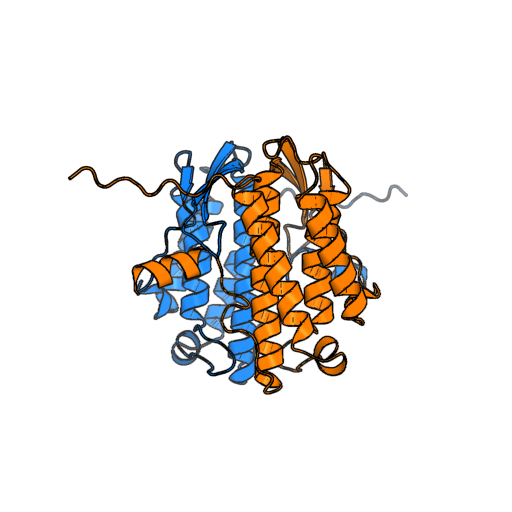859 6.008 1 90.38 102 GLU B C 1
ATOM 2229 O O . GLU B 1 102 ? 21.953 13.227 6.926 1 90.38 102 GLU B O 1
ATOM 2234 N N . SER B 1 103 ? 20.719 13.555 5.035 1 85.31 103 SER B N 1
ATOM 2235 C CA . SER B 1 103 ? 21.219 14.93 4.973 1 85.31 103 SER B CA 1
ATOM 2236 C C . SER B 1 103 ? 20.5 15.82 5.984 1 85.31 103 SER B C 1
ATOM 2238 O O . SER B 1 103 ? 19.391 15.508 6.422 1 85.31 103 SER B O 1
ATOM 2240 N N . ASP B 1 104 ? 21.109 16.844 6.418 1 68.12 104 ASP B N 1
ATOM 2241 C CA . ASP B 1 104 ? 20.594 17.797 7.395 1 68.12 104 ASP B CA 1
ATOM 2242 C C . ASP B 1 104 ? 19.438 18.609 6.805 1 68.12 104 ASP B C 1
ATOM 2244 O O . ASP B 1 104 ? 18.781 19.375 7.52 1 68.12 104 ASP B O 1
ATOM 2248 N N . LEU B 1 105 ? 19.234 18.469 5.648 1 61.19 105 LEU B N 1
ATOM 2249 C CA . LEU B 1 105 ? 18.219 19.266 4.969 1 61.19 105 LEU B CA 1
ATOM 2250 C C . LEU B 1 105 ? 16.812 18.891 5.445 1 61.19 105 LEU B C 1
ATOM 2252 O O . LEU B 1 105 ? 15.883 19.688 5.301 1 61.19 105 LEU B O 1
ATOM 2256 N N . LEU B 1 106 ? 16.734 17.719 6.027 1 64.69 106 LEU B N 1
ATOM 2257 C CA . LEU B 1 106 ? 15.414 17.281 6.484 1 64.69 106 LEU B CA 1
ATOM 2258 C C . LEU B 1 106 ? 15.172 17.719 7.926 1 64.69 106 LEU B C 1
ATOM 2260 O O . LEU B 1 106 ? 14.445 17.047 8.664 1 64.69 106 LEU B O 1
ATOM 2264 N N . GLN B 1 107 ? 15.633 18.844 8.273 1 61.19 107 GLN B N 1
ATOM 2265 C CA . GLN B 1 107 ? 15.664 19.328 9.648 1 61.19 107 GLN B CA 1
ATOM 2266 C C . GLN B 1 107 ? 14.258 19.656 10.148 1 61.19 107 GLN B C 1
ATOM 2268 O O . GLN B 1 107 ? 14.055 19.859 11.344 1 61.19 107 GLN B O 1
ATOM 2273 N N . SER B 1 108 ? 13.281 19.578 9.281 1 71.31 108 SER B N 1
ATOM 2274 C CA . SER B 1 108 ? 11.961 19.812 9.859 1 71.31 108 SER B CA 1
ATOM 2275 C C . SER B 1 108 ? 10.945 18.797 9.336 1 71.31 108 SER B C 1
ATOM 2277 O O . SER B 1 108 ? 10.086 19.141 8.523 1 71.31 108 SER B O 1
ATOM 2279 N N . PRO B 1 109 ? 11.023 17.609 9.914 1 69.31 109 PRO B N 1
ATOM 2280 C CA . PRO B 1 109 ? 10.156 16.562 9.383 1 69.31 109 PRO B CA 1
ATOM 2281 C C . PRO B 1 109 ? 8.672 16.828 9.648 1 69.31 109 PRO B C 1
ATOM 2283 O O . PRO B 1 109 ? 7.812 16.297 8.945 1 69.31 109 PRO B O 1
ATOM 2286 N N . GLN B 1 110 ? 8.414 17.75 10.492 1 78.88 110 GLN B N 1
ATOM 2287 C CA . GLN B 1 110 ? 7.023 18.047 10.812 1 78.88 110 GLN B CA 1
ATOM 2288 C C . GLN B 1 110 ? 6.48 19.172 9.922 1 78.88 110 GLN B C 1
ATOM 2290 O O . GLN B 1 110 ? 5.344 19.609 10.094 1 78.88 110 GLN B O 1
ATOM 2295 N N . MET B 1 111 ? 7.25 19.469 8.953 1 87.5 111 MET B N 1
ATOM 2296 C CA . MET B 1 111 ? 6.836 20.5 8.008 1 87.5 111 MET B CA 1
ATOM 2297 C C . MET B 1 111 ? 5.543 20.109 7.301 1 87.5 111 MET B C 1
ATOM 2299 O O . MET B 1 111 ? 5.41 18.984 6.824 1 87.5 111 MET B O 1
ATOM 2303 N N . ALA B 1 112 ? 4.656 21.062 7.266 1 92.12 112 ALA B N 1
ATOM 2304 C CA . ALA B 1 112 ? 3.4 20.859 6.547 1 92.12 112 ALA B CA 1
ATOM 2305 C C . ALA B 1 112 ? 3.623 20.891 5.035 1 92.12 112 ALA B C 1
ATOM 2307 O O . ALA B 1 112 ? 4.34 21.75 4.52 1 92.12 112 ALA B O 1
ATOM 2308 N N . ILE B 1 113 ? 3.051 19.938 4.398 1 94.5 113 ILE B N 1
ATOM 2309 C CA . ILE B 1 113 ? 3.109 19.922 2.939 1 94.5 113 ILE B CA 1
ATOM 2310 C C . ILE B 1 113 ? 1.738 19.562 2.371 1 94.5 113 ILE B C 1
ATOM 2312 O O . ILE B 1 113 ? 0.862 19.078 3.098 1 94.5 113 ILE B O 1
ATOM 2316 N N . ASP B 1 114 ? 1.6 19.844 1.069 1 96.38 114 ASP B N 1
ATOM 2317 C CA . ASP B 1 114 ? 0.441 19.391 0.313 1 96.38 114 ASP B CA 1
ATOM 2318 C C . ASP B 1 114 ? 0.813 18.219 -0.604 1 96.38 114 ASP B C 1
ATOM 2320 O O . ASP B 1 114 ? 1.911 18.203 -1.165 1 96.38 114 ASP B O 1
ATOM 2324 N N . VAL B 1 115 ? -0.124 17.297 -0.708 1 96.69 115 VAL B N 1
ATOM 2325 C CA . VAL B 1 115 ? 0.102 16.188 -1.623 1 96.69 115 VAL B CA 1
ATOM 2326 C C . VAL B 1 115 ? -1.071 16.062 -2.594 1 96.69 115 VAL B C 1
ATOM 2328 O O . VAL B 1 115 ? -2.227 16.266 -2.209 1 96.69 115 VAL B O 1
ATOM 2331 N N . VAL B 1 116 ? -0.744 15.781 -3.85 1 96.56 116 VAL B N 1
ATOM 2332 C CA . VAL B 1 116 ? -1.726 15.648 -4.922 1 96.56 116 VAL B CA 1
ATOM 2333 C C . VAL B 1 116 ? -1.766 14.203 -5.414 1 96.56 116 VAL B C 1
ATOM 2335 O O . VAL B 1 116 ? -0.721 13.594 -5.648 1 96.56 116 VAL B O 1
ATOM 2338 N N . MET B 1 117 ? -2.994 13.656 -5.508 1 95.31 117 MET B N 1
ATOM 2339 C CA . MET B 1 117 ? -3.115 12.305 -6.031 1 95.31 117 MET B CA 1
ATOM 2340 C C . MET B 1 117 ? -4.488 12.086 -6.664 1 95.31 117 MET B C 1
ATOM 2342 O O . MET B 1 117 ? -5.445 12.789 -6.34 1 95.31 117 MET B O 1
ATOM 2346 N N . GLU B 1 118 ? -4.539 11.117 -7.582 1 95.12 118 GLU B N 1
ATOM 2347 C CA . GLU B 1 118 ? -5.805 10.656 -8.148 1 95.12 118 GLU B CA 1
ATOM 2348 C C . GLU B 1 118 ? -6.562 9.773 -7.16 1 95.12 118 GLU B C 1
ATOM 2350 O O . GLU B 1 118 ? -5.965 8.938 -6.48 1 95.12 118 GLU B O 1
ATOM 2355 N N . VAL B 1 119 ? -7.934 10 -7.102 1 94.69 119 VAL B N 1
ATOM 2356 C CA . VAL B 1 119 ? -8.633 9.289 -6.035 1 94.69 119 VAL B CA 1
ATOM 2357 C C . VAL B 1 119 ? -9.812 8.516 -6.621 1 94.69 119 VAL B C 1
ATOM 2359 O O . VAL B 1 119 ? -10.43 7.695 -5.934 1 94.69 119 VAL B O 1
ATOM 2362 N N . SER B 1 120 ? -10.117 8.711 -7.918 1 92.25 120 SER B N 1
ATOM 2363 C CA . SER B 1 120 ? -11.312 8.094 -8.492 1 92.25 120 SER B CA 1
ATOM 2364 C C . SER B 1 120 ? -10.945 7.09 -9.578 1 92.25 120 SER B C 1
ATOM 2366 O O . SER B 1 120 ? -10.047 7.34 -10.383 1 92.25 120 SER B O 1
ATOM 2368 N N . LEU B 1 121 ? -11.664 6.016 -9.562 1 89.44 121 LEU B N 1
ATOM 2369 C CA . LEU B 1 121 ? -11.484 4.996 -10.594 1 89.44 121 LEU B CA 1
ATOM 2370 C C . LEU B 1 121 ? -12.289 5.344 -11.844 1 89.44 121 LEU B C 1
ATOM 2372 O O . LEU B 1 121 ? -11.844 5.082 -12.961 1 89.44 121 LEU B O 1
ATOM 2376 N N . SER B 1 122 ? -13.406 5.875 -11.633 1 88.81 122 SER B N 1
ATOM 2377 C CA . SER B 1 122 ? -14.367 6.031 -12.719 1 88.81 122 SER B CA 1
ATOM 2378 C C . SER B 1 122 ? -14.062 7.266 -13.562 1 88.81 122 SER B C 1
ATOM 2380 O O . SER B 1 122 ? -14.477 7.359 -14.719 1 88.81 122 SER B O 1
ATOM 2382 N N . GLN B 1 123 ? -13.359 8.227 -12.984 1 89.62 123 GLN B N 1
ATOM 2383 C CA . GLN B 1 123 ? -13 9.438 -13.719 1 89.62 123 GLN B CA 1
ATOM 2384 C C . GLN B 1 123 ? -11.672 10 -13.227 1 89.62 123 GLN B C 1
ATOM 2386 O O . GLN B 1 123 ? -11.18 9.617 -12.164 1 89.62 123 GLN B O 1
ATOM 2391 N N . THR B 1 124 ? -11.125 10.852 -14.094 1 89.19 124 THR B N 1
ATOM 2392 C CA . THR B 1 124 ? -9.914 11.547 -13.672 1 89.19 124 THR B CA 1
ATOM 2393 C C . THR B 1 124 ? -10.242 12.609 -12.625 1 89.19 124 THR B C 1
ATOM 2395 O O . THR B 1 124 ? -10.945 13.578 -12.922 1 89.19 124 THR B O 1
ATOM 2398 N N . GLU B 1 125 ? -9.797 12.367 -11.414 1 91.38 125 GLU B N 1
ATOM 2399 C CA . GLU B 1 125 ? -10.047 13.289 -10.312 1 91.38 125 GLU B CA 1
ATOM 2400 C C . GLU B 1 125 ? -8.836 13.391 -9.398 1 91.38 125 GLU B C 1
ATOM 2402 O O . GLU B 1 125 ? -8.617 12.531 -8.547 1 91.38 125 GLU B O 1
ATOM 2407 N N . SER B 1 126 ? -8.141 14.5 -9.531 1 92.88 126 SER B N 1
ATOM 2408 C CA . SER B 1 126 ? -6.996 14.766 -8.664 1 92.88 126 SER B CA 1
ATOM 2409 C C . SER B 1 126 ? -7.406 15.586 -7.449 1 92.88 126 SER B C 1
ATOM 2411 O O . SER B 1 126 ? -8.148 16.562 -7.578 1 92.88 126 SER B O 1
ATOM 2413 N N . CYS B 1 127 ? -6.984 15.18 -6.273 1 94.38 127 CYS B N 1
ATOM 2414 C CA . CYS B 1 127 ? -7.25 15.898 -5.035 1 94.38 127 CYS B CA 1
ATOM 2415 C C . CYS B 1 127 ? -5.953 16.344 -4.367 1 94.38 127 CYS B C 1
ATOM 2417 O O . CYS B 1 127 ? -4.93 15.664 -4.48 1 94.38 127 CYS B O 1
ATOM 2419 N N . THR B 1 128 ? -6.07 17.484 -3.721 1 95.56 128 THR B N 1
ATOM 2420 C CA . THR B 1 128 ? -4.973 17.969 -2.895 1 95.56 128 THR B CA 1
ATOM 2421 C C . THR B 1 128 ? -5.273 17.75 -1.413 1 95.56 128 THR B C 1
ATOM 2423 O O . THR B 1 128 ? -6.348 18.125 -0.937 1 95.56 128 THR B O 1
ATOM 2426 N N . PHE B 1 129 ? -4.352 17.172 -0.698 1 96.12 129 PHE B N 1
ATOM 2427 C CA . PHE B 1 129 ? -4.512 16.891 0.726 1 96.12 129 PHE B CA 1
ATOM 2428 C C . PHE B 1 129 ? -3.426 17.594 1.535 1 96.12 129 PHE B C 1
ATOM 2430 O O . PHE B 1 129 ? -2.27 17.656 1.112 1 96.12 129 PHE B O 1
ATOM 2437 N N . HIS B 1 130 ? -3.812 18.047 2.754 1 95.38 130 HIS B N 1
ATOM 2438 C CA . HIS B 1 130 ? -2.828 18.547 3.711 1 95.38 130 HIS B CA 1
ATOM 2439 C C . HIS B 1 130 ? -2.189 17.391 4.48 1 95.38 130 HIS B C 1
ATOM 2441 O O . HIS B 1 130 ? -2.881 16.469 4.902 1 95.38 130 HIS B O 1
ATOM 2447 N N . SER B 1 131 ? -0.837 17.438 4.594 1 95.5 131 SER B N 1
ATOM 2448 C CA . SER B 1 131 ? -0.062 16.422 5.281 1 95.5 131 SER B CA 1
ATOM 2449 C C . SER B 1 131 ? 1.229 16.984 5.855 1 95.5 131 SER B C 1
ATOM 2451 O O . SER B 1 131 ? 1.328 18.188 6.094 1 95.5 131 SER B O 1
ATOM 2453 N N . THR B 1 132 ? 2.061 16.172 6.336 1 93.81 132 THR B N 1
ATOM 2454 C CA . THR B 1 132 ? 3.396 16.562 6.77 1 93.81 132 THR B CA 1
ATOM 2455 C C . THR B 1 132 ? 4.461 15.719 6.078 1 93.81 132 THR B C 1
ATOM 2457 O O . THR B 1 132 ? 4.172 14.625 5.594 1 93.81 132 THR B O 1
ATOM 2460 N N . LEU B 1 133 ? 5.602 16.25 6.012 1 92.75 133 LEU B N 1
ATOM 2461 C CA . LEU B 1 133 ? 6.699 15.523 5.383 1 92.75 133 LEU B CA 1
ATOM 2462 C C . LEU B 1 133 ? 6.93 14.188 6.082 1 92.75 133 LEU B C 1
ATOM 2464 O O . LEU B 1 133 ? 7.105 13.156 5.422 1 92.75 133 LEU B O 1
ATOM 2468 N N . GLU B 1 134 ? 6.918 14.141 7.324 1 93.12 134 GLU B N 1
ATOM 2469 C CA . GLU B 1 134 ? 7.176 12.906 8.07 1 93.12 134 GLU B CA 1
ATOM 2470 C C . GLU B 1 134 ? 6.094 11.867 7.805 1 93.12 134 GLU B C 1
ATOM 2472 O O . GLU B 1 134 ? 6.391 10.68 7.66 1 93.12 134 GLU B O 1
ATOM 2477 N N . ARG B 1 135 ? 4.832 12.32 7.781 1 95.56 135 ARG B N 1
ATOM 2478 C CA . ARG B 1 135 ? 3.74 11.406 7.465 1 95.56 135 ARG B CA 1
ATOM 2479 C C . ARG B 1 135 ? 3.916 10.805 6.074 1 95.56 135 ARG B C 1
ATOM 2481 O O . ARG B 1 135 ? 3.697 9.609 5.879 1 95.56 135 ARG B O 1
ATOM 2488 N N . GLU B 1 136 ? 4.367 11.648 5.176 1 96.19 136 GLU B N 1
ATOM 2489 C CA . GLU B 1 136 ? 4.492 11.188 3.797 1 96.19 136 GLU B CA 1
ATOM 2490 C C . GLU B 1 136 ? 5.738 10.32 3.615 1 96.19 136 GLU B C 1
ATOM 2492 O O . GLU B 1 136 ? 5.754 9.414 2.783 1 96.19 136 GLU B O 1
ATOM 2497 N N . LEU B 1 137 ? 6.711 10.578 4.461 1 94.94 137 LEU B N 1
ATOM 2498 C CA . LEU B 1 137 ? 7.844 9.656 4.48 1 94.94 137 LEU B CA 1
ATOM 2499 C C . LEU B 1 137 ? 7.414 8.273 4.969 1 94.94 137 LEU B C 1
ATOM 2501 O O . LEU B 1 137 ? 7.773 7.262 4.367 1 94.94 137 LEU B O 1
ATOM 2505 N N . ALA B 1 138 ? 6.637 8.219 5.977 1 96.38 138 ALA B N 1
ATOM 2506 C CA . ALA B 1 138 ? 6.109 6.945 6.473 1 96.38 138 ALA B CA 1
ATOM 2507 C C . ALA B 1 138 ? 5.23 6.27 5.426 1 96.38 138 ALA B C 1
ATOM 2509 O O . ALA B 1 138 ? 5.289 5.051 5.254 1 96.38 138 ALA B O 1
ATOM 2510 N N . PHE B 1 139 ? 4.484 7.078 4.738 1 97.5 139 PHE B N 1
ATOM 2511 C CA . PHE B 1 139 ? 3.654 6.574 3.65 1 97.5 139 PHE B CA 1
ATOM 2512 C C . PHE B 1 139 ? 4.512 5.949 2.559 1 97.5 139 PHE B C 1
ATOM 2514 O O . PHE B 1 139 ? 4.195 4.867 2.055 1 97.5 139 PHE B O 1
ATOM 2521 N N . ALA B 1 140 ? 5.559 6.617 2.189 1 97.56 140 ALA B N 1
ATOM 2522 C CA . ALA B 1 140 ? 6.434 6.141 1.12 1 97.56 140 ALA B CA 1
ATOM 2523 C C . ALA B 1 140 ? 7.082 4.812 1.492 1 97.56 140 ALA B C 1
ATOM 2525 O O . ALA B 1 140 ? 7.176 3.904 0.661 1 97.56 140 ALA B O 1
ATOM 2526 N N . ALA B 1 141 ? 7.504 4.719 2.725 1 97.75 141 ALA B N 1
ATOM 2527 C CA . ALA B 1 141 ? 8.117 3.48 3.189 1 97.75 141 ALA B CA 1
ATOM 2528 C C . ALA B 1 141 ? 7.113 2.33 3.176 1 97.75 141 ALA B C 1
ATOM 2530 O O . ALA B 1 141 ? 7.43 1.229 2.719 1 97.75 141 ALA B O 1
ATOM 2531 N N . LEU B 1 142 ? 5.934 2.582 3.664 1 97.44 142 LEU B N 1
ATOM 2532 C CA . LEU B 1 142 ? 4.883 1.569 3.66 1 97.44 142 LEU B CA 1
ATOM 2533 C C . LEU B 1 142 ? 4.527 1.16 2.236 1 97.44 142 LEU B C 1
ATOM 2535 O O . LEU B 1 142 ? 4.344 -0.026 1.953 1 97.44 142 LEU B O 1
ATOM 2539 N N . HIS B 1 143 ? 4.418 2.152 1.334 1 98.06 143 HIS B N 1
ATOM 2540 C CA . HIS B 1 143 ? 4.133 1.897 -0.074 1 98.06 143 HIS B CA 1
ATOM 2541 C C . HIS B 1 143 ? 5.191 0.991 -0.694 1 98.06 143 HIS B C 1
ATOM 2543 O O . HIS B 1 143 ? 4.859 0.028 -1.39 1 98.06 143 HIS B O 1
ATOM 2549 N N . ALA B 1 144 ? 6.438 1.27 -0.423 1 98.38 144 ALA B N 1
ATOM 2550 C CA . ALA B 1 144 ? 7.523 0.431 -0.923 1 98.38 144 ALA B CA 1
ATOM 2551 C C . ALA B 1 144 ? 7.367 -1.011 -0.448 1 98.38 144 ALA B C 1
ATOM 2553 O O . ALA B 1 144 ? 7.562 -1.95 -1.224 1 98.38 144 ALA B O 1
ATOM 2554 N N . ASN B 1 145 ? 7.008 -1.214 0.804 1 97.31 145 ASN B N 1
ATOM 2555 C CA . ASN B 1 145 ? 6.824 -2.553 1.354 1 97.31 145 ASN B CA 1
ATOM 2556 C C . ASN B 1 145 ? 5.773 -3.338 0.572 1 97.31 145 ASN B C 1
ATOM 2558 O O . ASN B 1 145 ? 5.926 -4.543 0.354 1 97.31 145 ASN B O 1
ATOM 2562 N N . HIS B 1 146 ? 4.707 -2.682 0.172 1 97.56 146 HIS B N 1
ATOM 2563 C CA . HIS B 1 146 ? 3.689 -3.346 -0.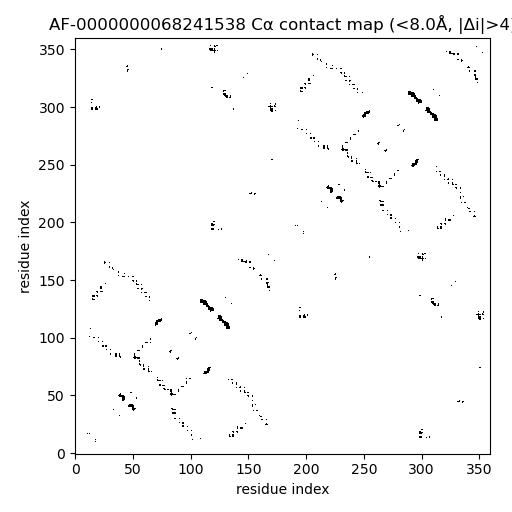637 1 97.56 146 HIS B CA 1
ATOM 2564 C C . HIS B 1 146 ? 4.266 -3.812 -1.97 1 97.56 146 HIS B C 1
ATOM 2566 O O . HIS B 1 146 ? 3.936 -4.902 -2.445 1 97.56 146 HIS B O 1
ATOM 2572 N N . HIS B 1 147 ? 5.105 -3.031 -2.562 1 98.12 147 HIS B N 1
ATOM 2573 C CA . HIS B 1 147 ? 5.711 -3.412 -3.834 1 98.12 147 HIS B CA 1
ATOM 2574 C C . HIS B 1 147 ? 6.797 -4.461 -3.633 1 98.12 147 HIS B C 1
ATOM 2576 O O . HIS B 1 147 ? 7.023 -5.305 -4.508 1 98.12 147 HIS B O 1
ATOM 2582 N N . PHE B 1 148 ? 7.48 -4.453 -2.438 1 98.06 148 PHE B N 1
ATOM 2583 C CA . PHE B 1 148 ? 8.391 -5.539 -2.092 1 98.06 148 PHE B CA 1
ATOM 2584 C C . PHE B 1 148 ? 7.648 -6.867 -2.021 1 98.06 148 PHE B C 1
ATOM 2586 O O . PHE B 1 148 ? 8.156 -7.895 -2.473 1 98.06 148 PHE B O 1
ATOM 2593 N N . ALA B 1 149 ? 6.449 -6.844 -1.478 1 95.88 149 ALA B N 1
ATOM 2594 C CA . ALA B 1 149 ? 5.641 -8.055 -1.408 1 95.88 149 ALA B CA 1
ATOM 2595 C C . ALA B 1 149 ? 5.375 -8.617 -2.801 1 95.88 149 ALA B C 1
ATOM 2597 O O . ALA B 1 149 ? 5.43 -9.836 -3.01 1 95.88 149 ALA B O 1
ATOM 2598 N N . MET B 1 150 ? 5.121 -7.738 -3.75 1 96.94 150 MET B N 1
ATOM 2599 C CA . MET B 1 150 ? 4.871 -8.18 -5.121 1 96.94 150 MET B CA 1
ATOM 2600 C C . MET B 1 150 ? 6.148 -8.719 -5.754 1 96.94 150 MET B C 1
ATOM 2602 O O . MET B 1 150 ? 6.113 -9.711 -6.484 1 96.94 150 MET B O 1
ATOM 2606 N N . ALA B 1 151 ? 7.254 -8.062 -5.48 1 97.94 151 ALA B N 1
ATOM 2607 C CA . ALA B 1 151 ? 8.539 -8.555 -5.973 1 97.94 151 ALA B CA 1
ATOM 2608 C C . ALA B 1 151 ? 8.836 -9.953 -5.426 1 97.94 151 ALA B C 1
ATOM 2610 O O . ALA B 1 151 ? 9.359 -10.805 -6.145 1 97.94 151 ALA B O 1
ATOM 2611 N N . LYS B 1 152 ? 8.492 -10.125 -4.211 1 96.38 152 LYS B N 1
ATOM 2612 C CA . LYS B 1 152 ? 8.695 -11.43 -3.586 1 96.38 152 LYS B CA 1
ATOM 2613 C C . LYS B 1 152 ? 7.871 -12.508 -4.281 1 96.38 152 LYS B C 1
ATOM 2615 O O . LYS B 1 152 ? 8.32 -13.641 -4.43 1 96.38 152 LYS B O 1
ATOM 2620 N N . VAL B 1 153 ? 6.688 -12.227 -4.699 1 96.69 153 VAL B N 1
ATOM 2621 C CA . VAL B 1 153 ? 5.863 -13.164 -5.453 1 96.69 153 VAL B CA 1
ATOM 2622 C C . VAL B 1 153 ? 6.574 -13.555 -6.746 1 96.69 153 VAL B C 1
ATOM 2624 O O . VAL B 1 153 ? 6.66 -14.742 -7.078 1 96.69 153 VAL B O 1
ATOM 2627 N N . VAL B 1 154 ? 7.09 -12.555 -7.426 1 97.62 154 VAL B N 1
ATOM 2628 C CA . VAL B 1 154 ? 7.754 -12.805 -8.703 1 97.62 154 VAL B CA 1
ATOM 2629 C C . VAL B 1 154 ? 8.961 -13.711 -8.484 1 97.62 154 VAL B C 1
ATOM 2631 O O . VAL B 1 154 ? 9.133 -14.703 -9.195 1 97.62 154 VAL B O 1
ATOM 2634 N N . THR B 1 155 ? 9.734 -13.438 -7.496 1 97.31 155 THR B N 1
ATOM 2635 C CA . THR B 1 155 ? 10.922 -14.25 -7.246 1 97.31 155 THR B CA 1
ATOM 2636 C C . THR B 1 155 ? 10.531 -15.656 -6.812 1 97.31 155 THR B C 1
ATOM 2638 O O . THR B 1 155 ? 11.203 -16.625 -7.164 1 97.31 155 THR B O 1
ATOM 2641 N N . SER B 1 156 ? 9.492 -15.742 -6.035 1 96.31 156 SER B N 1
ATOM 2642 C CA . SER B 1 156 ? 9 -17.062 -5.645 1 96.31 156 SER B CA 1
ATOM 2643 C C . SER B 1 156 ? 8.602 -17.875 -6.863 1 96.31 156 SER B C 1
ATOM 2645 O O . SER B 1 156 ? 8.922 -19.062 -6.949 1 96.31 156 SER B O 1
ATOM 2647 N N . LEU B 1 157 ? 7.957 -17.281 -7.82 1 96.56 157 LEU B N 1
ATOM 2648 C CA . LEU B 1 157 ? 7.516 -17.953 -9.039 1 96.56 157 LEU B CA 1
ATOM 2649 C C . LEU B 1 157 ? 8.703 -18.359 -9.891 1 96.56 157 LEU B C 1
ATOM 2651 O O . LEU B 1 157 ? 8.617 -19.328 -10.664 1 96.56 157 LEU B O 1
ATOM 2655 N N . LEU B 1 158 ? 9.789 -17.688 -9.688 1 96.38 158 LEU B N 1
ATOM 2656 C CA . LEU B 1 158 ? 11.016 -17.984 -10.422 1 96.38 158 LEU B CA 1
ATOM 2657 C C . LEU B 1 158 ? 11.922 -18.906 -9.633 1 96.38 158 LEU B C 1
ATOM 2659 O O . LEU B 1 158 ? 13.016 -19.25 -10.086 1 96.38 158 LEU B O 1
ATOM 2663 N N . ASN B 1 159 ? 11.516 -19.25 -8.461 1 95.5 159 ASN B N 1
ATOM 2664 C CA . ASN B 1 159 ? 12.281 -20.109 -7.559 1 95.5 159 ASN B CA 1
ATOM 2665 C C . ASN B 1 159 ? 13.617 -19.469 -7.176 1 95.5 159 ASN B C 1
ATOM 2667 O O . ASN B 1 159 ? 14.648 -20.125 -7.172 1 95.5 159 ASN B O 1
ATOM 2671 N N . VAL B 1 160 ? 13.531 -18.203 -6.996 1 95.19 160 VAL B N 1
ATOM 2672 C CA . VAL B 1 160 ? 14.688 -17.438 -6.531 1 95.19 160 VAL B CA 1
ATOM 2673 C C . VAL B 1 160 ? 14.523 -17.109 -5.047 1 95.19 160 VAL B C 1
ATOM 2675 O O . VAL B 1 160 ? 13.477 -16.609 -4.625 1 95.19 160 VAL B O 1
ATOM 2678 N N . GLN B 1 161 ? 15.508 -17.359 -4.289 1 91.19 161 GLN B N 1
ATOM 2679 C CA . GLN B 1 161 ? 15.453 -17.094 -2.855 1 91.19 161 GLN B CA 1
ATOM 2680 C C . GLN B 1 161 ? 15.727 -15.617 -2.564 1 91.19 161 GLN B C 1
ATOM 2682 O O . GLN B 1 161 ? 16.594 -15.008 -3.189 1 91.19 161 GLN B O 1
ATOM 2687 N N . THR B 1 162 ? 14.945 -15.094 -1.703 1 90.69 162 THR B N 1
ATOM 2688 C CA . THR B 1 162 ? 15.125 -13.727 -1.239 1 90.69 162 THR B CA 1
ATOM 2689 C C . THR B 1 162 ? 15.328 -13.688 0.273 1 90.69 162 THR B C 1
ATOM 2691 O O . THR B 1 162 ? 15.008 -14.648 0.972 1 90.69 162 THR B O 1
ATOM 2694 N N . PRO B 1 163 ? 15.898 -12.555 0.792 1 87.75 163 PRO B N 1
ATOM 2695 C CA . PRO B 1 163 ? 16.031 -12.438 2.246 1 87.75 163 PRO B CA 1
ATOM 2696 C C . PRO B 1 163 ? 14.703 -12.586 2.979 1 87.75 163 PRO B C 1
ATOM 2698 O O . PRO B 1 163 ? 13.672 -12.125 2.492 1 87.75 163 PRO B O 1
ATOM 2701 N N . SER B 1 164 ? 14.805 -13.188 4.148 1 81 164 SER B N 1
ATOM 2702 C CA . SER B 1 164 ? 13.594 -13.516 4.902 1 81 164 SER B CA 1
ATOM 2703 C C . SER B 1 164 ? 12.867 -12.258 5.348 1 81 164 SER B C 1
ATOM 2705 O O . SER B 1 164 ? 11.641 -12.266 5.5 1 81 164 SER B O 1
ATOM 2707 N N . ASP B 1 165 ? 13.625 -11.203 5.449 1 84.38 165 ASP B N 1
ATOM 2708 C CA . ASP B 1 165 ? 13.023 -9.984 5.988 1 84.38 165 ASP B CA 1
ATOM 2709 C C . ASP B 1 165 ? 12.578 -9.055 4.867 1 84.38 165 ASP B C 1
ATOM 2711 O O . ASP B 1 165 ? 11.977 -8.008 5.125 1 84.38 165 ASP B O 1
ATOM 2715 N N . PHE B 1 166 ? 12.867 -9.453 3.619 1 93.56 166 PHE B N 1
ATOM 2716 C CA . PHE B 1 166 ? 12.445 -8.617 2.5 1 93.56 166 PHE B CA 1
ATOM 2717 C C . PHE B 1 166 ? 10.922 -8.57 2.408 1 93.56 166 PHE B C 1
ATOM 2719 O O . PHE B 1 166 ? 10.266 -9.617 2.363 1 93.56 166 PHE B O 1
ATOM 2726 N N . GLY B 1 167 ? 10.391 -7.41 2.508 1 91.31 167 GLY B N 1
ATOM 2727 C CA . GLY B 1 167 ? 8.953 -7.227 2.391 1 91.31 167 GLY B CA 1
ATOM 2728 C C . GLY B 1 167 ? 8.234 -7.254 3.727 1 91.31 167 GLY B C 1
ATOM 2729 O O . GLY B 1 167 ? 7.016 -7.109 3.785 1 91.31 167 GLY B O 1
ATOM 2730 N N . LEU B 1 168 ? 8.953 -7.461 4.762 1 90.12 168 LEU B N 1
ATOM 2731 C CA . LEU B 1 168 ? 8.359 -7.438 6.094 1 90.12 168 LEU B CA 1
ATOM 2732 C C . LEU B 1 168 ? 8.023 -6.012 6.52 1 90.12 168 LEU B C 1
ATOM 2734 O O . LEU B 1 168 ? 8.867 -5.121 6.426 1 90.12 168 LEU B O 1
ATOM 2738 N N . ALA B 1 169 ? 6.762 -5.797 6.984 1 90.94 169 ALA B N 1
ATOM 2739 C CA . ALA B 1 169 ? 6.344 -4.477 7.441 1 90.94 169 ALA B CA 1
ATOM 2740 C C . ALA B 1 169 ? 6.656 -4.285 8.922 1 90.94 169 ALA B C 1
ATOM 2742 O O . ALA B 1 169 ? 6.695 -5.25 9.688 1 90.94 169 ALA B O 1
ATOM 2743 N N . PRO B 1 170 ? 6.859 -3.031 9.367 1 91.94 170 PRO B N 1
ATOM 2744 C CA . PRO B 1 170 ? 7.215 -2.736 10.758 1 91.94 170 PRO B CA 1
ATOM 2745 C C . PRO B 1 170 ? 6.211 -3.307 11.758 1 91.94 170 PRO B C 1
ATOM 2747 O O . PRO B 1 170 ? 6.605 -3.926 12.75 1 91.94 170 PRO B O 1
ATOM 2750 N N . ALA B 1 171 ? 4.93 -3.098 11.492 1 89.69 171 ALA B N 1
ATOM 2751 C CA . ALA B 1 171 ? 3.924 -3.59 12.43 1 89.69 171 ALA B CA 1
ATOM 2752 C C . ALA B 1 171 ? 3.977 -5.113 12.547 1 89.69 171 ALA B C 1
ATOM 2754 O O . ALA B 1 171 ? 3.775 -5.668 13.625 1 89.69 171 ALA B O 1
ATOM 2755 N N . THR B 1 172 ? 4.195 -5.793 11.398 1 88.12 172 THR B N 1
ATOM 2756 C CA . THR B 1 172 ? 4.348 -7.242 11.406 1 88.12 172 THR B CA 1
ATOM 2757 C C . THR B 1 172 ? 5.609 -7.648 12.164 1 88.12 172 THR B C 1
ATOM 2759 O O . THR B 1 172 ? 5.586 -8.594 12.953 1 88.12 172 THR B O 1
ATOM 2762 N N . ALA B 1 173 ? 6.699 -6.953 11.945 1 88.19 173 ALA B N 1
ATOM 2763 C CA . ALA B 1 173 ? 7.945 -7.215 12.656 1 88.19 173 ALA B CA 1
ATOM 2764 C C . ALA B 1 173 ? 7.758 -7.082 14.164 1 88.19 173 ALA B C 1
ATOM 2766 O O . ALA B 1 173 ? 8.234 -7.918 14.93 1 88.19 173 ALA B O 1
ATOM 2767 N N . THR B 1 174 ? 7.051 -6.035 14.555 1 87.75 174 THR B N 1
ATOM 2768 C CA . THR B 1 174 ? 6.758 -5.816 15.961 1 87.75 174 THR B CA 1
ATOM 2769 C C . THR B 1 174 ? 5.961 -6.98 16.547 1 87.75 174 THR B C 1
ATOM 2771 O O . THR B 1 174 ? 6.273 -7.48 17.625 1 87.75 174 THR B O 1
ATOM 2774 N N . PHE B 1 175 ? 4.961 -7.418 15.836 1 85.19 175 PHE B N 1
ATOM 2775 C CA . PHE B 1 175 ? 4.133 -8.539 16.266 1 85.19 175 PHE B CA 1
ATOM 2776 C C . PHE B 1 175 ? 4.969 -9.797 16.438 1 85.19 175 PHE B C 1
ATOM 2778 O O . PHE B 1 175 ? 4.848 -10.492 17.453 1 85.19 175 PHE B O 1
ATOM 2785 N N . LEU B 1 176 ? 5.859 -10.023 15.508 1 84.56 176 LEU B N 1
ATOM 2786 C CA . LEU B 1 176 ? 6.684 -11.227 15.523 1 84.56 176 LEU B CA 1
ATOM 2787 C C . LEU B 1 176 ? 7.699 -11.172 16.656 1 84.56 176 LEU B C 1
ATOM 2789 O O . LEU B 1 176 ? 8.031 -12.203 17.25 1 84.56 176 LEU B O 1
ATOM 2793 N N . ARG B 1 177 ? 8.148 -10.039 16.953 1 83.31 177 ARG B N 1
ATOM 2794 C CA . ARG B 1 177 ? 9.078 -9.867 18.078 1 83.31 177 ARG B CA 1
ATOM 2795 C C . ARG B 1 177 ? 8.398 -10.172 19.406 1 83.31 177 ARG B C 1
ATOM 2797 O O . ARG B 1 177 ? 9.031 -10.688 20.328 1 83.31 177 ARG B O 1
ATOM 2804 N N . GLY B 1 178 ? 7.16 -9.773 19.531 1 77.12 178 GLY B N 1
ATOM 2805 C CA . GLY B 1 178 ? 6.438 -10.023 20.766 1 77.12 178 GLY B CA 1
ATOM 2806 C C . GLY B 1 178 ? 5.984 -11.469 20.906 1 77.12 178 GLY B C 1
ATOM 2807 O O . GLY B 1 178 ? 5.707 -11.93 22.016 1 77.12 178 GLY B O 1
ATOM 2808 N N . ASN B 1 179 ? 5.793 -12.141 19.812 1 64.44 179 ASN B N 1
ATOM 2809 C CA . ASN B 1 179 ? 5.367 -13.539 19.859 1 64.44 179 ASN B CA 1
ATOM 2810 C C . ASN B 1 179 ? 6.562 -14.484 19.828 1 64.44 179 ASN B C 1
ATOM 2812 O O . ASN B 1 179 ? 6.387 -15.703 19.734 1 64.44 179 ASN B O 1
ATOM 2816 N N . ALA B 1 180 ? 7.664 -13.875 19.734 1 48.41 180 ALA B N 1
ATOM 2817 C CA . ALA B 1 180 ? 8.836 -14.734 19.875 1 48.41 180 ALA B CA 1
ATOM 2818 C C . ALA B 1 180 ? 9.211 -14.922 21.344 1 48.41 180 ALA B C 1
ATOM 2820 O O . ALA B 1 180 ? 8.977 -14.039 22.172 1 48.41 180 ALA B O 1
#

InterPro domains:
  IPR034660 DinB/YfiT-like putative metalloenzymes [SSF109854] (17-164)

Radius of gyration: 20.05 Å; Cα contacts (8 Å, |Δi|>4): 553; chains: 2; bounding box: 46×49×70 Å

Nearest PDB structures (foldseek):
  6iz2-assembly1_A  TM=7.074E-01  e=2.675E-02  Deinococcus radiodurans R1 = ATCC 13939 = DSM 20539
  2hkv-assembly1_A-2  TM=6.679E-01  e=2.535E-02  Exiguobacterium sibiricum 255-15
  2nsf-assembly1_A  TM=5.340E-01  e=1.503E-01  Corynebacterium glutamicum
  2nsg-assembly1_A  TM=5.326E-01  e=1.674E-01  Corynebacterium glutamicum
  6iz2-assembly1_A  TM=7.004E-01  e=5.434E-02  Deinococcus radiodurans R1 = ATCC 13939 = DSM 20539